Protein AF-A0A7G8H3Q8-F1 (afdb_monomer)

pLDDT: mean 80.74, std 9.2, range [50.66, 93.75]

Sequence (236 aa):
MDKCAFYLVRDHYSGAMKIGISKHPQKRLSQIAAHYAVGRVSLIKTTWFTTRDAARSWESNFHKRYRIHRSPEQGGREWFDLTDAQIQGFVEWMEASTNQRAIKIIKVQAKAEKSEKELSADRWSGFWSGALVSLFTGIVPGIGYAITGGQPVGIFLAPAAVGAYAASRTKKIKTLSQAYQLDGQPLGSVALEREYKVMGLWDERTYALSGVKSSTWKLPEATTAEQAQRFFESSR

Radius of gyration: 27.93 Å; Cα contacts (8 Å, |Δi|>4): 379; chains: 1; bounding box: 69×50×63 Å

Nearest PDB structures (foldseek):
  4dci-assembly1_B  TM=2.900E-01  e=1.741E+00  Parasynechococcus marenigrum WH 8102

Foldseek 3Di:
DQKKKWWKKAFPVPRKIFIDIGSCVPVVLVVLVVPWPTHRMDTDDIAIDPDPVLSVLLQVVVCVQQVVQADVVGPDSGIGDDDPVRVVVVRVVRVCLRVLQQQEKEKEKEKEFADPVRLVVQLQVQLVVQLVCCVVVVVLQVQLCVVPVPDPVSSVCSSNVSSNVSSVPDDRMDMAIAMAGQQQAGDDDGDPPVSSVVSVSHHYDYDYAPDYHYNPDHQDNGDHSVRSNVVVVVVD

Mean predicted aligned error: 12.82 Å

Solvent-accessible surface area (backbone atoms only — not comparable to full-atom values): 12896 Å² total; per-residue (Å²): 126,69,51,16,34,34,34,36,31,34,27,69,66,81,60,34,33,32,70,53,73,34,79,50,56,73,68,47,48,58,51,48,42,72,72,38,97,52,43,65,66,45,78,77,47,77,39,71,29,72,38,54,66,59,34,50,53,54,52,54,52,49,55,61,74,46,55,89,33,49,28,70,90,64,78,37,99,63,30,24,60,63,53,72,69,55,50,51,57,47,52,53,53,52,50,32,68,68,68,71,48,48,52,55,31,40,32,44,33,39,38,24,36,52,40,72,68,57,49,49,51,48,25,52,50,29,20,51,51,31,21,52,49,29,72,76,66,68,50,27,61,65,48,4,31,70,74,46,78,64,42,79,66,12,53,71,48,24,29,56,52,42,4,50,55,41,24,71,67,55,74,62,64,40,78,49,72,53,55,18,36,77,89,7,44,54,64,73,86,87,60,57,68,67,53,32,50,77,66,75,28,58,41,78,46,78,46,73,55,92,63,73,42,58,52,84,66,74,81,70,80,58,45,35,77,69,52,46,51,51,52,58,64,71,67,113

Structure (mmCIF, N/CA/C/O backbone):
data_AF-A0A7G8H3Q8-F1
#
_entry.id   AF-A0A7G8H3Q8-F1
#
loop_
_atom_site.group_PDB
_atom_site.id
_atom_site.type_symbol
_atom_site.label_atom_id
_atom_site.label_alt_id
_atom_site.label_comp_id
_atom_site.label_asym_id
_atom_site.label_entity_id
_atom_site.label_seq_id
_atom_site.pdbx_PDB_ins_code
_atom_site.Cartn_x
_atom_site.Cartn_y
_atom_site.Cartn_z
_atom_site.occupancy
_atom_site.B_iso_or_equiv
_atom_site.auth_seq_id
_atom_site.auth_comp_id
_atom_site.auth_asym_id
_atom_site.auth_atom_id
_atom_site.pdbx_PDB_model_num
ATOM 1 N N . MET A 1 1 ? -2.707 -8.776 -31.115 1.00 55.56 1 MET A N 1
ATOM 2 C CA . MET A 1 1 ? -2.613 -8.022 -29.844 1.00 55.56 1 MET A CA 1
ATOM 3 C C . MET A 1 1 ? -1.245 -7.370 -29.765 1.00 55.56 1 MET A C 1
ATOM 5 O O . MET A 1 1 ? -0.247 -8.081 -29.816 1.00 55.56 1 MET A O 1
ATOM 9 N N . ASP A 1 2 ? -1.201 -6.043 -29.668 1.00 76.00 2 ASP A N 1
ATOM 10 C CA . ASP A 1 2 ? 0.047 -5.279 -29.586 1.00 76.00 2 ASP A CA 1
ATOM 11 C C . ASP A 1 2 ? 0.624 -5.329 -28.167 1.00 76.00 2 ASP A C 1
ATOM 13 O O . ASP A 1 2 ? 0.338 -4.473 -27.327 1.00 76.00 2 ASP A O 1
ATOM 17 N N . LYS A 1 3 ? 1.446 -6.348 -27.898 1.00 83.75 3 LYS A N 1
ATOM 18 C CA . LYS A 1 3 ? 2.149 -6.478 -26.618 1.00 83.75 3 LYS A CA 1
ATOM 19 C C . LYS A 1 3 ? 3.078 -5.281 -26.391 1.00 83.75 3 LYS A C 1
ATOM 21 O O . LYS A 1 3 ? 3.736 -4.800 -27.316 1.00 83.75 3 LYS A O 1
ATOM 26 N N . CYS A 1 4 ? 3.158 -4.819 -25.148 1.00 91.06 4 CYS A N 1
ATOM 27 C CA . CYS A 1 4 ? 4.034 -3.726 -24.739 1.00 91.06 4 CYS A CA 1
ATOM 28 C C . CYS A 1 4 ? 4.927 -4.191 -23.588 1.00 91.06 4 CYS A C 1
ATOM 30 O O . CYS A 1 4 ? 4.435 -4.699 -22.583 1.00 91.06 4 CYS A O 1
ATOM 32 N N . ALA A 1 5 ? 6.240 -4.046 -23.749 1.00 91.44 5 ALA A N 1
ATOM 33 C CA . ALA A 1 5 ? 7.199 -4.340 -22.701 1.00 91.44 5 ALA A CA 1
ATOM 34 C C . ALA A 1 5 ? 7.240 -3.186 -21.701 1.00 91.44 5 ALA A C 1
ATOM 36 O O . ALA A 1 5 ? 7.335 -2.035 -22.117 1.00 91.44 5 ALA A O 1
ATOM 37 N N . PHE A 1 6 ? 7.232 -3.510 -20.415 1.00 92.38 6 PHE A N 1
ATOM 38 C CA . PHE A 1 6 ? 7.692 -2.670 -19.318 1.00 92.38 6 PHE A CA 1
ATOM 39 C C . PHE A 1 6 ? 9.052 -3.205 -18.881 1.00 92.38 6 PHE A C 1
ATOM 41 O O . PHE A 1 6 ? 9.191 -4.401 -18.614 1.00 92.38 6 PHE A O 1
ATOM 48 N N . TYR A 1 7 ? 10.070 -2.358 -18.871 1.00 93.00 7 TYR A N 1
ATOM 49 C CA . TYR A 1 7 ? 11.438 -2.796 -18.639 1.00 93.00 7 TYR A CA 1
ATOM 50 C C . TYR A 1 7 ? 12.176 -1.871 -17.682 1.00 93.00 7 TYR A C 1
ATOM 52 O O . TYR A 1 7 ? 11.909 -0.671 -17.612 1.00 93.00 7 TYR A O 1
ATOM 60 N N . LEU A 1 8 ? 13.127 -2.469 -16.976 1.00 93.75 8 LEU A N 1
ATOM 61 C CA . LEU A 1 8 ? 14.055 -1.825 -16.069 1.00 93.75 8 LEU A CA 1
ATOM 62 C C . LEU A 1 8 ? 15.452 -1.840 -16.669 1.00 93.75 8 LEU A C 1
ATOM 64 O O . LEU A 1 8 ? 15.922 -2.862 -17.175 1.00 93.75 8 LEU A O 1
ATOM 68 N N . VAL A 1 9 ? 16.112 -0.703 -16.567 1.00 93.31 9 VAL A N 1
ATOM 69 C CA . VAL A 1 9 ? 17.403 -0.417 -17.162 1.00 93.31 9 VAL A CA 1
ATOM 70 C C . VAL A 1 9 ? 18.343 0.137 -16.098 1.00 93.31 9 VAL A C 1
ATOM 72 O O . VAL A 1 9 ? 17.911 0.925 -15.261 1.00 93.31 9 VAL A O 1
ATOM 75 N N . ARG A 1 10 ? 19.616 -0.264 -16.157 1.00 92.25 10 ARG A N 1
ATOM 76 C CA . ARG A 1 10 ? 20.701 0.259 -15.324 1.00 92.25 10 ARG A CA 1
ATOM 77 C C . ARG A 1 10 ? 21.731 0.966 -16.193 1.00 92.25 10 ARG A C 1
ATOM 79 O O . ARG A 1 10 ? 22.164 0.422 -17.212 1.00 92.25 10 ARG A O 1
ATOM 86 N N . ASP A 1 11 ? 22.124 2.158 -15.774 1.00 90.88 11 ASP A N 1
ATOM 87 C CA . ASP A 1 11 ? 23.340 2.800 -16.251 1.00 90.88 11 ASP A CA 1
ATOM 88 C C . ASP A 1 11 ? 24.545 2.224 -15.494 1.00 90.88 11 ASP A C 1
ATOM 90 O O . ASP A 1 11 ? 24.575 2.229 -14.266 1.00 90.88 11 ASP A O 1
ATOM 94 N N . HIS A 1 12 ? 25.540 1.708 -16.216 1.00 88.19 12 HIS A N 1
ATOM 95 C CA . HIS A 1 12 ? 26.755 1.167 -15.605 1.00 88.19 12 HIS A CA 1
ATOM 96 C C . HIS A 1 12 ? 27.751 2.236 -15.154 1.00 88.19 12 HIS A C 1
ATOM 98 O O . HIS A 1 12 ? 28.678 1.896 -14.424 1.00 88.19 12 HIS A O 1
ATOM 104 N N . TYR A 1 13 ? 27.595 3.489 -15.585 1.00 85.12 13 TYR A N 1
ATOM 105 C CA . TYR A 1 13 ? 28.466 4.571 -15.139 1.00 85.12 13 TYR A CA 1
ATOM 106 C C . TYR A 1 13 ? 28.075 5.067 -13.742 1.00 85.12 13 TYR A C 1
ATOM 108 O O . TYR A 1 13 ? 28.900 5.048 -12.834 1.00 85.12 13 TYR A O 1
ATOM 116 N N . SER A 1 14 ? 26.810 5.447 -13.551 1.00 85.38 14 SER A N 1
ATOM 117 C CA . SER A 1 14 ? 26.303 5.965 -12.270 1.00 85.38 14 SER A CA 1
ATOM 118 C C . SER A 1 14 ? 25.662 4.917 -11.362 1.00 85.38 14 SER A C 1
ATOM 120 O O . SER A 1 14 ? 25.470 5.157 -10.175 1.00 85.38 14 SER A O 1
ATOM 122 N N . GLY A 1 15 ? 25.278 3.761 -11.907 1.00 87.50 15 GLY A N 1
ATOM 123 C CA . GLY A 1 15 ? 24.437 2.790 -11.207 1.00 87.50 15 GLY A CA 1
ATOM 124 C C . GLY A 1 15 ? 22.951 3.164 -11.178 1.00 87.50 15 GLY A C 1
ATOM 125 O O . GLY A 1 15 ? 22.150 2.353 -10.702 1.00 87.50 15 GLY A O 1
ATOM 126 N N . ALA A 1 16 ? 22.574 4.335 -11.709 1.00 90.81 16 ALA A N 1
ATOM 127 C CA . ALA A 1 16 ? 21.204 4.823 -11.718 1.00 90.81 16 ALA A CA 1
ATOM 128 C C . ALA A 1 16 ? 20.286 3.948 -12.579 1.00 90.81 16 ALA A C 1
ATOM 130 O O . ALA A 1 16 ? 20.677 3.327 -13.574 1.00 90.81 16 ALA A O 1
ATOM 131 N N . MET A 1 17 ? 19.017 3.933 -12.193 1.00 92.31 17 MET A N 1
ATOM 132 C CA . MET A 1 17 ? 17.994 3.073 -12.763 1.00 92.31 17 MET A CA 1
ATOM 133 C C . MET A 1 17 ? 16.989 3.889 -13.569 1.00 92.31 17 MET A C 1
ATOM 135 O O . MET A 1 17 ? 16.588 4.982 -13.174 1.00 92.31 17 MET A O 1
ATOM 139 N N . LYS A 1 18 ? 16.517 3.335 -14.683 1.00 92.06 18 LYS A N 1
ATOM 140 C CA . LYS A 1 18 ? 15.436 3.898 -15.497 1.00 92.06 18 LYS A CA 1
ATOM 141 C C . LYS A 1 18 ? 14.414 2.819 -15.801 1.00 92.06 18 LYS A C 1
ATOM 143 O O . LYS A 1 18 ? 14.767 1.681 -16.098 1.00 92.06 18 LYS A O 1
ATOM 148 N N . ILE A 1 19 ? 13.143 3.192 -15.790 1.00 91.88 19 ILE A N 1
ATOM 149 C CA . ILE A 1 19 ? 12.082 2.363 -16.357 1.00 91.88 19 ILE A CA 1
ATOM 150 C C . ILE A 1 19 ? 11.650 2.906 -17.714 1.00 91.88 19 ILE A C 1
ATOM 152 O O . ILE A 1 19 ? 11.833 4.085 -18.024 1.00 91.88 19 ILE A O 1
ATOM 156 N N . GLY A 1 20 ? 11.049 2.052 -18.528 1.00 91.19 20 GLY A N 1
ATOM 157 C CA . GLY A 1 20 ? 10.346 2.513 -19.711 1.00 91.19 20 GLY A CA 1
ATOM 158 C C . GLY A 1 20 ? 9.388 1.478 -20.258 1.00 91.19 20 GLY A C 1
ATOM 159 O O . GLY A 1 20 ? 9.418 0.302 -19.884 1.00 91.19 20 GLY A O 1
ATOM 160 N N . ILE A 1 21 ? 8.549 1.937 -21.182 1.00 93.06 21 ILE A N 1
ATOM 161 C CA . ILE A 1 21 ? 7.650 1.080 -21.947 1.00 93.06 21 ILE A CA 1
ATOM 162 C C . ILE A 1 21 ? 7.949 1.150 -23.445 1.00 93.06 21 ILE A C 1
ATOM 164 O O . ILE A 1 21 ? 8.165 2.220 -24.015 1.00 93.06 21 ILE A O 1
ATOM 168 N N . SER A 1 22 ? 7.974 0.005 -24.124 1.00 92.69 22 SER A N 1
ATOM 169 C CA . SER A 1 22 ? 8.225 -0.05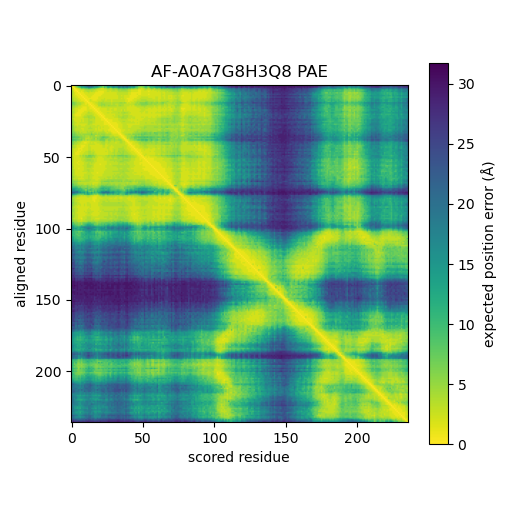0 -25.570 1.00 92.69 22 SER A CA 1
ATOM 170 C C . SER A 1 22 ? 7.730 -1.354 -26.182 1.00 92.69 22 SER A C 1
ATOM 172 O O . SER A 1 22 ? 7.643 -2.378 -25.517 1.00 92.69 22 SER A O 1
ATOM 174 N N . LYS A 1 23 ? 7.443 -1.345 -27.485 1.00 91.75 23 LYS A N 1
ATOM 175 C CA . LYS A 1 23 ? 7.262 -2.586 -28.259 1.00 91.75 23 LYS A CA 1
ATOM 176 C C . LYS A 1 23 ? 8.603 -3.275 -28.558 1.00 91.75 23 LYS A C 1
ATOM 178 O O . LYS A 1 23 ? 8.653 -4.484 -28.753 1.00 91.75 23 LYS A O 1
ATOM 183 N N . HIS A 1 24 ? 9.693 -2.504 -28.579 1.00 91.06 24 HIS A N 1
ATOM 184 C CA . HIS A 1 24 ? 11.038 -2.960 -28.931 1.00 91.06 24 HIS A CA 1
ATOM 185 C C . HIS A 1 24 ? 12.057 -2.450 -27.896 1.00 91.06 24 HIS A C 1
ATOM 187 O O . HIS A 1 24 ? 12.757 -1.468 -28.160 1.00 91.06 24 HIS A O 1
ATOM 193 N N . PRO A 1 25 ? 12.142 -3.077 -26.707 1.00 90.00 25 PRO A N 1
ATOM 194 C CA . PRO A 1 25 ? 13.007 -2.612 -25.619 1.00 90.00 25 PRO A CA 1
ATOM 195 C C . PRO A 1 25 ? 14.488 -2.551 -26.019 1.00 90.00 25 PRO A C 1
ATOM 197 O O . PRO A 1 25 ? 15.154 -1.570 -25.715 1.00 90.00 25 PRO A O 1
ATOM 200 N N . GLN A 1 26 ? 14.979 -3.517 -26.804 1.00 88.25 26 GLN A N 1
ATOM 201 C CA . GLN A 1 26 ? 16.372 -3.533 -27.281 1.00 88.25 26 GLN A CA 1
ATOM 202 C C . GLN A 1 26 ? 16.712 -2.334 -28.181 1.00 88.25 26 GLN A C 1
ATOM 204 O O . GLN A 1 26 ? 17.727 -1.675 -27.987 1.00 88.25 26 GLN A O 1
ATOM 209 N N . LYS A 1 27 ? 15.823 -1.983 -29.123 1.00 89.25 27 LYS A N 1
ATOM 210 C CA . LYS A 1 27 ? 15.992 -0.775 -29.955 1.00 89.25 27 LYS A CA 1
ATOM 211 C C . LYS A 1 27 ? 15.904 0.503 -29.121 1.00 89.25 27 LYS A C 1
ATOM 213 O O . LYS A 1 27 ? 16.525 1.504 -29.451 1.00 89.25 27 LYS A O 1
ATOM 218 N N . ARG A 1 28 ? 15.108 0.492 -28.048 1.00 90.06 28 ARG A N 1
ATOM 219 C CA . ARG A 1 28 ? 14.971 1.645 -27.157 1.00 90.06 28 ARG A CA 1
ATOM 220 C C . ARG A 1 28 ? 16.191 1.814 -26.250 1.00 90.06 28 ARG A C 1
ATOM 222 O O . ARG A 1 28 ? 16.517 2.946 -25.921 1.00 90.06 28 ARG A O 1
ATOM 229 N N . LEU A 1 29 ? 16.888 0.731 -25.907 1.00 89.38 29 LEU A N 1
ATOM 230 C CA . LEU A 1 29 ? 18.125 0.756 -25.125 1.00 89.38 29 LEU A CA 1
ATOM 231 C C . LEU A 1 29 ? 19.230 1.557 -25.826 1.00 89.38 29 LEU A C 1
ATOM 233 O O . LEU A 1 29 ? 19.824 2.437 -25.211 1.00 89.38 29 LEU A O 1
ATOM 237 N N . SER A 1 30 ? 19.448 1.318 -27.124 1.00 86.00 30 SER A N 1
ATOM 238 C CA . SER A 1 30 ? 20.427 2.084 -27.908 1.00 86.00 30 SER A CA 1
ATOM 239 C C . SER A 1 30 ? 20.036 3.555 -28.041 1.00 86.00 30 SER A C 1
ATOM 241 O O . SER A 1 30 ? 20.887 4.432 -27.945 1.00 86.00 30 SER A O 1
ATOM 243 N N . GLN A 1 31 ? 18.739 3.847 -28.181 1.00 87.81 31 GLN A N 1
ATOM 244 C CA . GLN A 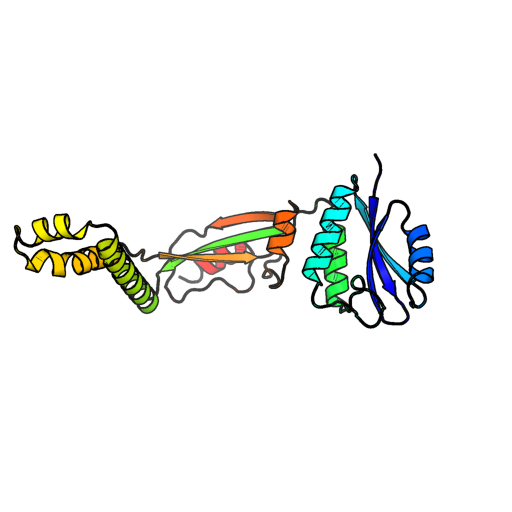1 31 ? 18.245 5.225 -28.175 1.00 87.81 31 GLN A CA 1
ATOM 245 C C . GLN A 1 31 ? 18.453 5.917 -26.827 1.00 87.81 31 GLN A C 1
ATOM 247 O O . GLN A 1 31 ? 18.735 7.108 -26.824 1.00 87.81 31 GLN A O 1
ATOM 252 N N . ILE A 1 32 ? 18.302 5.208 -25.704 1.00 86.44 32 ILE A N 1
ATOM 253 C CA . ILE A 1 32 ? 18.568 5.748 -24.363 1.00 86.44 32 ILE A CA 1
ATOM 254 C C . ILE A 1 32 ? 20.055 6.080 -24.232 1.00 86.44 32 ILE A C 1
ATOM 256 O O . ILE A 1 32 ? 20.383 7.201 -23.864 1.00 86.44 32 ILE A O 1
ATOM 260 N N . ALA A 1 33 ? 20.940 5.156 -24.609 1.00 83.50 33 ALA A N 1
ATOM 261 C CA . ALA A 1 33 ? 22.382 5.399 -24.578 1.00 83.50 33 ALA A CA 1
ATOM 262 C C . ALA A 1 33 ? 22.808 6.589 -25.462 1.00 83.50 33 ALA A C 1
ATOM 264 O O . ALA A 1 33 ? 23.767 7.274 -25.139 1.00 83.50 33 ALA A O 1
ATOM 265 N N . ALA A 1 34 ? 22.089 6.853 -26.559 1.00 83.69 34 ALA A N 1
ATOM 266 C CA . ALA A 1 34 ? 22.362 7.989 -27.441 1.00 83.69 34 ALA A CA 1
ATOM 267 C C . ALA A 1 34 ? 21.733 9.322 -26.981 1.00 83.69 34 ALA A C 1
ATOM 269 O O . ALA A 1 34 ? 22.244 10.380 -27.330 1.00 83.69 34 ALA A O 1
ATOM 270 N N . HIS A 1 35 ? 20.607 9.291 -26.256 1.00 83.12 35 HIS A N 1
ATOM 271 C CA . HIS A 1 35 ? 19.872 10.501 -25.845 1.00 83.12 35 HIS A CA 1
ATOM 272 C C . HIS A 1 35 ? 20.305 11.066 -24.492 1.00 83.12 35 HIS A C 1
ATOM 274 O O . HIS A 1 35 ? 20.112 12.256 -24.255 1.00 83.12 35 HIS A O 1
ATOM 280 N N . TYR A 1 36 ? 20.814 10.228 -23.591 1.00 79.56 36 TYR A N 1
ATOM 281 C CA . TYR A 1 36 ? 21.248 10.650 -22.261 1.00 79.56 36 TYR A CA 1
ATOM 282 C C . TYR A 1 36 ? 22.767 10.532 -22.157 1.00 79.56 36 TYR A C 1
ATOM 284 O O . TYR A 1 36 ? 23.368 9.674 -22.798 1.00 79.56 36 TYR A O 1
ATOM 292 N N . ALA A 1 37 ? 23.380 11.367 -21.320 1.00 76.12 37 ALA A N 1
ATOM 293 C CA . ALA A 1 37 ? 24.807 11.299 -21.006 1.00 76.12 37 ALA A CA 1
ATOM 294 C C . ALA A 1 37 ? 25.102 10.147 -20.023 1.00 76.12 37 ALA A C 1
ATOM 296 O O . ALA A 1 37 ? 25.586 10.368 -18.920 1.00 76.12 37 ALA A O 1
ATOM 297 N N . VAL A 1 38 ? 24.752 8.924 -20.420 1.00 77.94 38 VAL A N 1
ATOM 298 C CA . VAL A 1 38 ? 24.901 7.699 -19.625 1.00 77.94 38 VAL A CA 1
ATOM 299 C C . VAL A 1 38 ? 25.999 6.815 -20.204 1.00 77.94 38 VAL 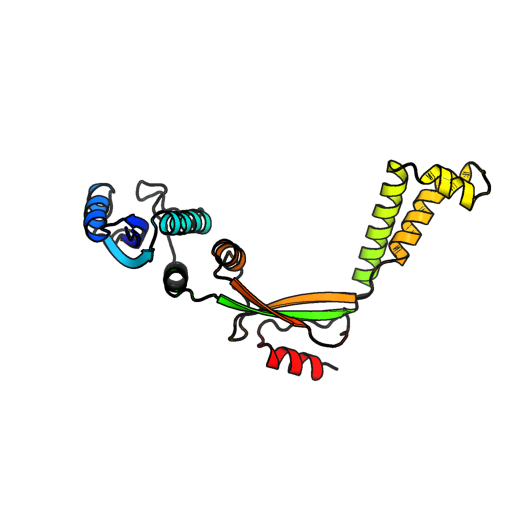A C 1
ATOM 301 O O . VAL A 1 38 ? 26.347 6.923 -21.381 1.00 77.94 38 VAL A O 1
ATOM 304 N N . GLY A 1 39 ? 26.553 5.927 -19.380 1.00 77.19 39 GLY A N 1
ATOM 305 C CA . GLY A 1 39 ? 27.531 4.944 -19.824 1.00 77.19 39 GLY A CA 1
ATOM 306 C C . GLY A 1 39 ? 26.897 3.817 -20.638 1.00 77.19 39 GLY A C 1
ATOM 307 O O . GLY A 1 39 ? 25.852 3.951 -21.279 1.00 77.19 39 GLY A O 1
ATOM 308 N N . ARG A 1 40 ? 27.523 2.636 -20.595 1.00 85.56 40 ARG A N 1
ATOM 309 C CA . ARG A 1 40 ? 26.883 1.433 -21.133 1.00 85.56 40 ARG A CA 1
ATOM 310 C C . ARG A 1 40 ? 25.597 1.183 -20.352 1.00 85.56 40 ARG A C 1
ATOM 312 O O . ARG A 1 40 ? 25.602 1.144 -19.127 1.00 85.56 40 ARG A O 1
ATOM 319 N N . VAL A 1 41 ? 24.515 0.954 -21.077 1.00 89.31 41 V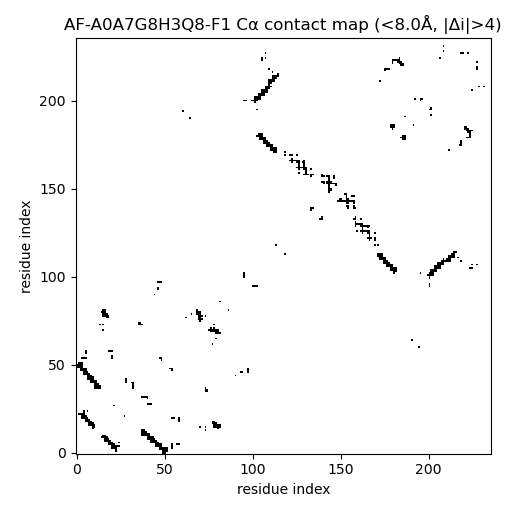AL A N 1
ATOM 320 C CA . VAL A 1 41 ? 23.200 0.725 -20.492 1.00 89.31 41 VAL A CA 1
ATOM 321 C C . VAL A 1 41 ? 22.846 -0.755 -20.621 1.00 89.31 41 VAL A C 1
ATOM 323 O O . VAL A 1 41 ? 23.009 -1.337 -21.696 1.00 89.31 41 VAL A O 1
ATOM 326 N N . SER A 1 42 ? 22.365 -1.378 -19.545 1.00 90.44 42 SER A N 1
ATOM 327 C CA . SER A 1 42 ? 21.909 -2.772 -19.556 1.00 90.44 42 SER A CA 1
ATOM 328 C C . SER A 1 42 ? 20.459 -2.904 -19.129 1.00 90.44 42 SER A C 1
ATOM 330 O O . SER A 1 42 ? 19.924 -2.114 -18.352 1.00 90.44 42 SER A O 1
ATOM 332 N N . LEU A 1 43 ? 19.805 -3.923 -19.678 1.00 92.00 43 LEU A N 1
ATOM 333 C CA . LEU A 1 43 ? 18.446 -4.277 -19.320 1.00 92.00 43 LEU A CA 1
ATOM 334 C C . LEU A 1 43 ? 18.492 -5.282 -18.167 1.00 92.00 43 LEU A C 1
ATOM 336 O O . LEU A 1 43 ? 19.067 -6.357 -18.312 1.00 92.00 43 LEU A O 1
ATOM 340 N N . ILE A 1 44 ? 17.876 -4.931 -17.041 1.00 91.88 44 ILE A N 1
ATOM 341 C CA . ILE A 1 44 ? 17.859 -5.756 -15.826 1.00 91.88 44 ILE A CA 1
ATOM 342 C C . ILE A 1 44 ? 16.666 -6.708 -15.841 1.00 91.88 44 ILE A C 1
ATOM 344 O O . ILE A 1 44 ? 16.808 -7.910 -15.638 1.00 91.88 44 ILE A O 1
ATOM 348 N N . LYS A 1 45 ? 15.471 -6.174 -16.113 1.00 91.31 45 LYS A N 1
ATOM 349 C CA . LYS A 1 45 ? 14.229 -6.951 -16.136 1.00 91.31 45 LYS A CA 1
ATOM 350 C C . LYS A 1 45 ? 13.305 -6.443 -17.226 1.00 91.31 45 LYS A C 1
ATOM 352 O O . LYS A 1 45 ? 13.207 -5.243 -17.452 1.00 91.31 45 LYS A O 1
ATOM 357 N N . THR A 1 46 ? 12.633 -7.359 -17.915 1.00 91.44 46 THR A N 1
ATOM 358 C CA . THR A 1 46 ? 11.559 -7.039 -18.861 1.00 91.44 46 THR A CA 1
ATOM 359 C C . THR A 1 46 ? 10.347 -7.885 -18.545 1.00 91.44 46 THR A C 1
ATOM 361 O O . THR A 1 46 ? 10.460 -9.085 -18.301 1.00 91.44 46 THR A O 1
ATOM 364 N N . THR A 1 47 ? 9.193 -7.247 -18.634 1.00 89.06 47 THR A N 1
ATOM 365 C CA . THR A 1 47 ? 7.888 -7.819 -18.363 1.00 89.06 47 THR A CA 1
ATOM 366 C C . THR A 1 47 ? 6.933 -7.385 -19.473 1.00 89.06 47 THR A C 1
ATOM 368 O O . THR A 1 47 ? 6.999 -6.251 -19.941 1.00 89.06 47 THR A O 1
ATOM 371 N N . TRP A 1 48 ? 6.063 -8.280 -19.943 1.00 88.62 48 TRP A N 1
ATOM 372 C CA . TRP A 1 48 ? 5.224 -8.030 -21.119 1.00 88.62 48 TRP A CA 1
ATOM 373 C C . TRP A 1 48 ? 3.751 -7.903 -20.757 1.00 88.62 48 TRP A C 1
ATOM 375 O O . TRP A 1 48 ? 3.150 -8.840 -20.243 1.00 88.62 48 TRP A O 1
ATOM 385 N N . PHE A 1 49 ? 3.151 -6.776 -21.125 1.00 86.56 49 PHE A N 1
ATOM 386 C CA . PHE A 1 49 ? 1.719 -6.539 -20.999 1.00 86.56 49 PHE A CA 1
ATOM 387 C C . PHE A 1 49 ? 0.999 -6.788 -22.322 1.00 86.56 49 PHE A C 1
ATOM 389 O O . PHE A 1 49 ? 1.538 -6.550 -23.407 1.00 86.56 49 PHE A O 1
ATOM 396 N N . THR A 1 50 ? -0.246 -7.250 -22.228 1.00 86.31 50 THR A N 1
ATOM 397 C CA . THR A 1 50 ? -1.133 -7.463 -23.382 1.00 86.31 50 THR A CA 1
ATOM 398 C C . THR A 1 50 ? -1.625 -6.151 -23.991 1.00 86.31 50 THR A C 1
ATOM 400 O O . THR A 1 50 ? -1.938 -6.124 -25.180 1.00 86.31 50 THR A O 1
ATOM 403 N N . THR A 1 51 ? -1.653 -5.069 -23.204 1.00 86.81 51 THR A N 1
ATOM 404 C CA . THR A 1 51 ? -2.042 -3.722 -23.635 1.00 86.81 51 THR A CA 1
ATOM 405 C C . THR A 1 51 ? -0.995 -2.682 -23.235 1.00 86.81 51 THR A C 1
ATOM 407 O O . THR A 1 51 ? -0.290 -2.816 -22.231 1.00 86.81 51 THR A O 1
ATOM 410 N N . ARG A 1 52 ? -0.902 -1.604 -24.021 1.00 89.44 52 ARG A N 1
ATOM 411 C CA . ARG A 1 52 ? -0.031 -0.462 -23.708 1.00 89.44 52 ARG A CA 1
ATOM 412 C C . ARG A 1 52 ? -0.501 0.302 -22.470 1.00 89.44 52 ARG A C 1
ATOM 414 O O . ARG A 1 52 ? 0.334 0.782 -21.712 1.00 89.44 52 ARG A O 1
ATOM 421 N N . ASP A 1 53 ? -1.809 0.412 -22.262 1.00 88.62 53 ASP A N 1
ATOM 422 C CA . ASP A 1 53 ? -2.360 1.171 -21.135 1.00 88.62 53 ASP A CA 1
ATOM 423 C C . ASP A 1 53 ? -2.095 0.484 -19.795 1.00 88.62 53 ASP A C 1
ATOM 425 O O . ASP A 1 53 ? -1.800 1.166 -18.813 1.00 88.62 53 ASP A O 1
ATOM 429 N N . ALA A 1 54 ? -2.066 -0.855 -19.770 1.00 85.00 54 ALA A N 1
ATOM 430 C CA . ALA A 1 54 ? -1.569 -1.590 -18.613 1.00 85.00 54 ALA A CA 1
ATOM 431 C C . ALA A 1 54 ? -0.112 -1.199 -18.327 1.00 85.00 54 ALA A C 1
ATOM 433 O O . ALA A 1 54 ? 0.173 -0.686 -17.249 1.00 85.00 54 ALA A O 1
ATOM 434 N N . ALA A 1 55 ? 0.788 -1.317 -19.310 1.00 88.75 55 ALA A N 1
ATOM 435 C CA . ALA A 1 55 ? 2.195 -0.944 -19.135 1.00 88.75 55 ALA A CA 1
ATOM 436 C C . ALA A 1 55 ? 2.378 0.516 -18.657 1.00 88.75 55 ALA A C 1
ATOM 438 O O . ALA A 1 55 ? 3.181 0.775 -17.763 1.00 88.75 55 ALA A O 1
ATOM 439 N N . ARG A 1 56 ? 1.588 1.463 -19.187 1.00 90.19 56 ARG A N 1
ATOM 440 C CA . ARG A 1 56 ? 1.574 2.875 -18.750 1.00 90.19 56 ARG A CA 1
ATOM 441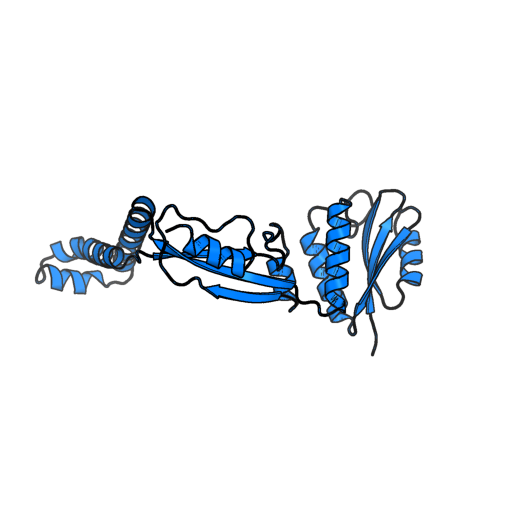 C C . ARG A 1 56 ? 1.142 3.054 -17.296 1.00 90.19 56 ARG A C 1
ATOM 443 O O . ARG A 1 56 ? 1.705 3.887 -16.590 1.00 90.19 56 ARG A O 1
ATOM 450 N N . SER A 1 57 ? 0.141 2.301 -16.842 1.00 86.75 57 SER A N 1
ATOM 451 C CA . SER A 1 57 ? -0.317 2.344 -15.448 1.00 86.75 57 SER A CA 1
ATOM 452 C C . SER A 1 57 ? 0.794 1.898 -14.487 1.00 86.75 57 SER A C 1
ATOM 454 O O . SER A 1 57 ? 1.060 2.563 -13.482 1.00 86.75 57 SER A O 1
ATOM 456 N N . TRP A 1 58 ? 1.521 0.834 -14.852 1.00 86.56 58 TRP A N 1
ATOM 457 C CA . TRP A 1 58 ? 2.684 0.338 -14.106 1.00 86.56 58 TRP A CA 1
ATOM 458 C C . TRP A 1 58 ? 3.835 1.352 -14.068 1.00 86.56 58 TRP A C 1
ATOM 460 O O . TRP A 1 58 ? 4.359 1.647 -12.993 1.00 86.56 58 TRP A O 1
ATOM 470 N N . GLU A 1 59 ? 4.169 1.953 -15.211 1.00 90.06 59 GLU A N 1
ATOM 471 C CA . GLU A 1 59 ? 5.156 3.036 -15.307 1.00 90.06 59 GLU A CA 1
ATOM 472 C C . GLU A 1 59 ? 4.778 4.225 -14.405 1.00 90.06 59 GLU A C 1
ATOM 474 O O . GLU A 1 59 ? 5.586 4.673 -13.590 1.00 90.06 59 GLU A O 1
ATOM 479 N N . SER A 1 60 ? 3.526 4.691 -14.457 1.00 89.00 60 SER A N 1
ATOM 480 C CA . SER A 1 60 ? 3.051 5.800 -13.617 1.00 89.00 60 SER A CA 1
ATOM 481 C C . SER A 1 60 ? 3.191 5.511 -12.118 1.00 89.00 60 SER A C 1
ATOM 483 O O . SER A 1 60 ? 3.621 6.383 -11.357 1.00 89.00 60 SER A O 1
ATOM 485 N N . ASN A 1 61 ? 2.854 4.295 -11.681 1.00 85.88 61 ASN A N 1
ATOM 486 C CA . ASN A 1 61 ? 2.962 3.903 -10.276 1.00 85.88 61 ASN A CA 1
ATOM 487 C C . ASN A 1 61 ? 4.421 3.856 -9.805 1.00 85.88 61 ASN A C 1
ATOM 489 O O . ASN A 1 61 ? 4.719 4.372 -8.729 1.00 85.88 61 ASN A O 1
ATOM 493 N N . PHE A 1 62 ? 5.345 3.371 -10.636 1.00 87.31 62 PHE A N 1
ATOM 494 C CA . PHE A 1 62 ? 6.774 3.430 -10.327 1.00 87.31 62 PHE A CA 1
ATOM 495 C C . PHE A 1 62 ? 7.266 4.870 -10.123 1.00 87.31 62 PHE A C 1
ATOM 497 O O . PHE A 1 62 ? 7.903 5.176 -9.114 1.00 87.31 62 PHE A O 1
ATOM 504 N N . HIS A 1 63 ? 6.925 5.782 -11.042 1.00 88.31 63 HIS A N 1
ATOM 505 C CA . HIS A 1 63 ? 7.324 7.189 -10.932 1.00 88.31 63 HIS A CA 1
ATOM 506 C C . HIS A 1 63 ? 6.781 7.857 -9.660 1.00 88.31 63 HIS A C 1
ATOM 508 O O . HIS A 1 63 ? 7.428 8.761 -9.127 1.00 88.31 63 HIS A O 1
ATOM 514 N N . LYS A 1 64 ? 5.605 7.435 -9.174 1.00 86.56 64 LYS A N 1
ATOM 515 C CA . LYS A 1 64 ? 5.044 7.898 -7.896 1.00 86.56 64 LYS A CA 1
ATOM 516 C C . LYS A 1 64 ? 5.827 7.332 -6.712 1.00 86.56 64 LYS A C 1
ATOM 518 O O . LYS A 1 64 ? 6.219 8.109 -5.844 1.00 86.56 64 LYS A O 1
ATOM 523 N N . ARG A 1 65 ? 6.089 6.021 -6.706 1.00 83.62 65 ARG A N 1
ATOM 524 C CA . ARG A 1 65 ? 6.803 5.309 -5.635 1.00 83.62 65 ARG A CA 1
ATOM 525 C C . ARG A 1 65 ? 8.203 5.861 -5.399 1.00 83.62 65 ARG A C 1
ATOM 527 O O . ARG A 1 65 ? 8.570 6.181 -4.274 1.00 83.62 65 ARG A O 1
ATOM 534 N N . TYR A 1 66 ? 8.967 6.035 -6.472 1.00 87.56 66 TYR A N 1
ATOM 535 C CA . TYR A 1 66 ? 10.362 6.463 -6.396 1.00 87.56 66 TYR A CA 1
ATOM 536 C C . TYR A 1 66 ? 10.546 7.958 -6.667 1.00 87.56 66 TYR A C 1
ATOM 538 O O . TYR A 1 66 ? 11.651 8.410 -6.937 1.00 87.56 66 TYR A O 1
ATOM 546 N N . ARG A 1 67 ? 9.484 8.768 -6.545 1.00 86.88 67 ARG A N 1
ATOM 547 C CA . ARG A 1 67 ? 9.517 10.213 -6.838 1.00 86.88 67 ARG A CA 1
ATOM 548 C C . ARG A 1 67 ? 10.637 10.966 -6.114 1.00 86.88 67 ARG A C 1
ATOM 550 O O . ARG A 1 67 ? 11.187 11.900 -6.688 1.00 86.88 67 ARG A O 1
ATOM 557 N N . ILE A 1 68 ? 10.929 10.588 -4.870 1.00 86.88 68 ILE A N 1
ATOM 558 C CA . ILE A 1 68 ? 11.966 11.221 -4.036 1.00 86.88 68 ILE A CA 1
ATOM 559 C C . ILE A 1 68 ? 13.377 10.683 -4.310 1.00 86.88 68 ILE A C 1
ATOM 561 O O . ILE A 1 68 ? 14.340 11.301 -3.888 1.00 86.88 68 ILE A O 1
ATOM 565 N N . HIS A 1 69 ? 13.492 9.563 -5.026 1.00 87.75 69 HIS A N 1
ATOM 566 C CA . HIS A 1 69 ? 14.753 8.895 -5.358 1.00 87.75 69 HIS A CA 1
ATOM 567 C C . HIS A 1 69 ? 15.207 9.241 -6.777 1.00 87.75 69 HIS A C 1
ATOM 569 O O . HIS A 1 69 ? 15.870 8.444 -7.426 1.00 87.75 69 HIS A O 1
ATOM 575 N N . ARG A 1 70 ? 14.759 10.369 -7.332 1.00 87.88 70 ARG A N 1
ATOM 576 C CA . ARG A 1 70 ? 15.156 10.770 -8.684 1.00 87.88 70 ARG A CA 1
ATOM 577 C C . ARG A 1 70 ? 16.625 11.160 -8.684 1.00 87.88 70 ARG A C 1
ATOM 579 O O . ARG A 1 70 ? 17.017 11.918 -7.808 1.00 87.88 70 ARG A O 1
ATOM 586 N N . SER A 1 71 ? 17.351 10.718 -9.704 1.00 83.00 71 SER A N 1
ATOM 587 C CA . SER A 1 71 ? 18.755 11.045 -9.947 1.00 83.00 71 SER A CA 1
ATOM 588 C C . SER A 1 71 ? 18.848 12.305 -10.813 1.00 83.00 71 SER A C 1
ATOM 590 O O . SER A 1 71 ? 18.592 12.235 -12.021 1.00 83.00 71 SER A O 1
ATOM 592 N N . PRO A 1 72 ? 19.135 13.492 -10.245 1.00 75.25 72 PRO A N 1
ATOM 593 C CA . PRO A 1 72 ? 19.187 14.735 -11.014 1.00 75.25 72 PRO A CA 1
ATOM 594 C C . PRO A 1 72 ? 20.438 14.797 -11.898 1.00 75.25 72 PRO A C 1
ATOM 596 O O . PRO A 1 72 ? 20.414 15.424 -12.956 1.00 75.25 72 PRO A O 1
ATOM 599 N N . GLU A 1 73 ? 21.507 14.120 -11.474 1.00 70.56 73 GLU A N 1
ATOM 600 C CA . GLU A 1 73 ? 22.826 14.117 -12.112 1.00 70.56 73 GLU A CA 1
ATOM 601 C C . GLU A 1 73 ? 22.808 13.472 -13.507 1.00 70.56 73 GLU A C 1
ATOM 603 O O . GLU A 1 73 ? 23.589 13.856 -14.371 1.00 70.56 73 GLU A O 1
ATOM 608 N N . GLN A 1 74 ? 21.856 12.572 -13.780 1.00 67.31 74 GLN A N 1
ATOM 609 C CA . GLN A 1 74 ? 21.704 11.881 -15.071 1.00 67.31 74 GLN A CA 1
ATOM 610 C C . GLN A 1 74 ? 20.797 12.617 -16.076 1.00 67.31 74 GLN A C 1
ATOM 612 O O . GLN A 1 74 ? 20.221 12.023 -16.993 1.00 67.31 74 GLN A O 1
ATOM 617 N N . GLY A 1 75 ? 20.644 13.935 -15.915 1.00 56.88 75 GLY A N 1
ATOM 618 C CA . GLY A 1 75 ? 20.079 14.814 -16.943 1.00 56.88 75 GLY A CA 1
ATOM 619 C C . GLY A 1 75 ? 18.586 14.621 -17.234 1.00 56.88 75 GLY A C 1
ATOM 620 O O . GLY A 1 75 ? 18.093 15.089 -18.260 1.00 56.88 75 GLY A O 1
ATOM 621 N N . GLY A 1 76 ? 17.826 13.958 -16.358 1.00 62.41 76 GLY A N 1
ATOM 622 C CA . GLY A 1 76 ? 16.392 13.783 -16.573 1.00 62.41 76 GLY A CA 1
ATOM 623 C C . GLY A 1 76 ? 15.623 13.371 -15.327 1.00 62.41 76 GLY A C 1
ATOM 624 O O . GLY A 1 76 ? 16.070 12.541 -14.545 1.00 62.41 76 GLY A O 1
ATOM 625 N N . ARG A 1 77 ? 14.381 13.862 -15.200 1.00 67.38 77 ARG A N 1
ATOM 626 C CA . ARG A 1 77 ? 13.401 13.492 -14.147 1.00 67.38 77 ARG A CA 1
ATOM 627 C C . ARG A 1 77 ? 12.985 12.005 -14.157 1.00 67.38 77 ARG A C 1
ATOM 629 O O . ARG A 1 77 ? 12.021 11.626 -13.489 1.00 67.38 77 ARG A O 1
ATOM 636 N N . GLU A 1 78 ? 13.658 11.199 -14.967 1.00 82.94 78 GLU A N 1
ATOM 637 C CA . GLU A 1 78 ? 13.286 9.847 -15.364 1.00 82.94 78 GLU A CA 1
ATOM 638 C C . GLU A 1 78 ? 14.307 8.786 -14.927 1.00 82.94 78 GLU A C 1
ATOM 640 O O . GLU A 1 78 ? 14.072 7.606 -15.182 1.00 82.94 78 GLU A O 1
ATOM 645 N N . TRP A 1 79 ? 15.417 9.197 -14.306 1.00 90.50 79 TRP A N 1
ATOM 646 C CA . TRP A 1 79 ? 16.415 8.316 -13.694 1.00 90.50 79 TRP A CA 1
ATOM 647 C C . TRP A 1 79 ? 16.275 8.325 -12.173 1.00 90.50 79 TRP A C 1
ATOM 649 O O . TRP A 1 79 ? 15.774 9.297 -11.600 1.00 90.50 79 TRP A O 1
ATOM 659 N N . PHE A 1 80 ? 16.689 7.238 -11.526 1.00 91.88 80 PHE A N 1
ATOM 660 C CA . PHE A 1 80 ? 16.459 6.990 -10.108 1.00 91.88 80 PHE A CA 1
ATOM 661 C C . PHE A 1 80 ? 17.671 6.356 -9.428 1.00 91.88 80 PHE A C 1
ATOM 663 O O . PHE A 1 80 ? 18.192 5.352 -9.913 1.00 91.88 80 PHE A O 1
ATOM 670 N N . ASP A 1 81 ? 18.054 6.892 -8.274 1.00 91.25 81 ASP A N 1
ATOM 671 C CA . ASP A 1 81 ? 19.100 6.344 -7.413 1.00 91.25 81 ASP A CA 1
ATOM 672 C C . ASP A 1 81 ? 18.456 5.363 -6.433 1.00 91.25 81 ASP A C 1
ATOM 674 O O . ASP A 1 81 ? 17.878 5.747 -5.413 1.00 91.25 81 ASP A O 1
ATOM 678 N N . LEU A 1 82 ? 18.478 4.082 -6.801 1.00 89.94 82 LEU A N 1
ATOM 679 C CA . LEU A 1 82 ? 17.857 3.006 -6.033 1.00 89.94 82 LEU A CA 1
ATOM 680 C C . LEU A 1 82 ? 18.920 2.124 -5.386 1.00 89.94 82 LEU A C 1
ATOM 682 O O . LEU A 1 82 ? 19.908 1.762 -6.022 1.00 89.94 82 LEU A O 1
ATOM 686 N N . THR A 1 83 ? 18.680 1.715 -4.143 1.00 89.56 83 THR A N 1
ATOM 687 C CA . THR A 1 83 ? 19.503 0.695 -3.482 1.00 89.56 83 THR A CA 1
ATOM 688 C C . THR A 1 83 ? 19.240 -0.687 -4.081 1.00 89.56 83 THR A C 1
ATOM 690 O O . THR A 1 83 ? 18.162 -0.941 -4.624 1.00 89.56 83 THR A O 1
ATOM 693 N N . ASP A 1 84 ? 20.175 -1.627 -3.928 1.00 86.00 84 ASP A N 1
ATOM 694 C CA . ASP A 1 84 ? 19.984 -2.994 -4.436 1.00 86.00 84 ASP A CA 1
ATOM 695 C C . ASP A 1 84 ? 18.734 -3.669 -3.838 1.00 86.00 84 ASP A C 1
ATOM 697 O O . ASP A 1 84 ? 17.996 -4.350 -4.549 1.00 86.00 84 ASP A O 1
ATOM 701 N N . ALA A 1 85 ? 18.412 -3.395 -2.568 1.00 81.56 85 ALA A N 1
ATOM 702 C CA . ALA A 1 85 ? 17.175 -3.867 -1.941 1.00 81.56 85 ALA A CA 1
ATOM 703 C C . ALA A 1 85 ? 15.913 -3.280 -2.608 1.00 81.56 85 ALA A C 1
ATOM 705 O O . ALA A 1 85 ? 14.923 -3.982 -2.818 1.00 81.56 85 ALA A O 1
ATOM 706 N N . GLN A 1 86 ? 15.940 -1.994 -2.977 1.00 87.00 86 GLN A N 1
ATOM 707 C CA . GLN A 1 86 ? 14.837 -1.347 -3.693 1.00 87.00 86 GLN A CA 1
ATOM 708 C C . GLN A 1 86 ? 14.692 -1.870 -5.124 1.00 87.00 86 GLN A C 1
ATOM 710 O O . GLN A 1 86 ? 13.562 -2.003 -5.597 1.00 87.00 86 GLN A O 1
ATOM 715 N N . ILE A 1 87 ? 15.808 -2.171 -5.795 1.00 87.00 87 ILE A N 1
ATOM 716 C CA . ILE A 1 87 ? 15.833 -2.788 -7.126 1.00 87.00 87 ILE A CA 1
ATOM 717 C C . ILE A 1 87 ? 15.218 -4.185 -7.053 1.00 87.00 87 ILE A C 1
ATOM 719 O O . ILE A 1 87 ? 14.310 -4.482 -7.826 1.00 87.00 87 ILE A O 1
ATOM 723 N N . GLN A 1 88 ? 15.648 -5.012 -6.099 1.00 83.50 88 GLN A N 1
ATOM 724 C CA . GLN A 1 88 ? 15.138 -6.371 -5.927 1.00 83.50 88 GLN A CA 1
ATOM 725 C C . GLN A 1 88 ? 13.630 -6.382 -5.639 1.00 83.50 88 GLN A C 1
ATOM 727 O O . GLN A 1 88 ? 12.874 -7.054 -6.340 1.00 83.50 88 GLN A O 1
ATOM 732 N N . GLY A 1 89 ? 13.161 -5.551 -4.702 1.00 81.75 89 GLY A N 1
ATOM 733 C CA . GLY A 1 89 ? 11.728 -5.436 -4.414 1.00 81.75 89 GLY A CA 1
ATOM 734 C C . GLY A 1 89 ? 10.907 -4.918 -5.603 1.00 81.75 89 GLY A C 1
ATOM 735 O O . GLY A 1 89 ? 9.735 -5.261 -5.757 1.00 81.75 89 GLY A O 1
ATOM 736 N N . PHE A 1 90 ? 11.507 -4.106 -6.479 1.00 84.50 90 PHE A N 1
ATOM 737 C CA . PHE A 1 90 ? 10.867 -3.683 -7.723 1.00 84.50 90 PHE A CA 1
ATOM 738 C C . PHE A 1 90 ? 10.831 -4.802 -8.775 1.00 84.50 90 PHE A C 1
ATOM 740 O O . PHE A 1 90 ? 9.815 -4.960 -9.449 1.00 84.50 90 PHE A O 1
ATOM 747 N N . VAL A 1 91 ? 11.888 -5.608 -8.901 1.00 85.38 91 VAL A N 1
ATOM 748 C CA . VAL A 1 91 ? 11.904 -6.781 -9.790 1.00 85.38 91 VAL A CA 1
ATOM 749 C C . VAL A 1 91 ? 10.813 -7.774 -9.391 1.00 85.38 91 VAL A C 1
ATOM 751 O O . VAL A 1 91 ? 10.053 -8.216 -10.251 1.00 85.38 91 VAL A O 1
ATOM 754 N N . GLU A 1 92 ? 10.662 -8.054 -8.099 1.00 81.00 92 GLU A N 1
ATOM 755 C CA . GLU A 1 92 ? 9.583 -8.902 -7.576 1.00 81.00 92 GLU A CA 1
ATOM 756 C C . GLU A 1 92 ? 8.198 -8.328 -7.900 1.00 81.00 92 GLU A C 1
ATOM 758 O O . GLU A 1 92 ? 7.305 -9.042 -8.363 1.00 81.00 92 GLU A O 1
ATOM 763 N N . TRP A 1 93 ? 8.029 -7.012 -7.747 1.00 79.38 93 TRP A N 1
ATOM 764 C CA . TRP A 1 93 ? 6.796 -6.322 -8.124 1.00 79.38 93 TRP A CA 1
ATOM 765 C C . TRP A 1 93 ? 6.499 -6.433 -9.629 1.00 79.38 93 TRP A C 1
ATOM 767 O O . TRP A 1 93 ? 5.361 -6.705 -10.022 1.00 79.38 93 TRP A O 1
ATOM 777 N N . MET A 1 94 ? 7.518 -6.294 -10.484 1.00 82.25 94 MET A N 1
ATOM 778 C CA . MET A 1 94 ? 7.397 -6.503 -11.931 1.00 82.25 94 MET A CA 1
ATOM 779 C C . MET A 1 94 ? 7.019 -7.944 -12.280 1.00 82.25 94 MET A C 1
ATOM 781 O O . MET A 1 94 ? 6.274 -8.160 -13.232 1.00 82.25 94 MET A O 1
ATOM 785 N N . GLU A 1 95 ? 7.509 -8.940 -11.551 1.00 79.25 95 GLU A N 1
ATOM 786 C CA . GLU A 1 95 ? 7.160 -10.344 -11.788 1.00 79.25 95 GLU A CA 1
ATOM 787 C C . GLU A 1 95 ? 5.730 -10.677 -11.354 1.00 79.25 95 GLU A C 1
ATOM 789 O O . GLU A 1 95 ? 5.029 -11.423 -12.048 1.00 79.25 95 GLU A O 1
ATOM 794 N N . ALA A 1 96 ? 5.267 -10.097 -10.243 1.00 74.19 96 ALA A N 1
ATOM 795 C CA . ALA A 1 96 ? 3.891 -10.253 -9.776 1.00 74.19 96 ALA A CA 1
ATOM 796 C C . ALA A 1 96 ? 2.874 -9.755 -10.820 1.00 74.19 96 ALA A C 1
ATOM 798 O O . ALA A 1 96 ? 1.830 -10.382 -11.019 1.00 74.19 96 ALA A O 1
ATOM 799 N N . SER A 1 97 ? 3.227 -8.688 -11.547 1.00 71.62 97 SER A N 1
ATOM 800 C CA . SER A 1 97 ? 2.383 -8.045 -12.560 1.00 71.62 97 SER A CA 1
ATOM 801 C C . SER A 1 97 ? 1.922 -8.950 -13.703 1.00 71.62 97 SER A C 1
ATOM 803 O O . SER A 1 97 ? 0.775 -8.860 -14.138 1.00 71.62 97 SER A O 1
ATOM 805 N N . THR A 1 98 ? 2.800 -9.824 -14.199 1.00 70.25 98 THR A N 1
ATOM 806 C CA . THR A 1 98 ? 2.518 -10.685 -15.358 1.00 70.25 98 THR A CA 1
ATOM 807 C C . THR A 1 98 ? 2.061 -12.064 -14.978 1.00 70.25 98 THR A C 1
ATOM 809 O O . THR A 1 98 ? 1.347 -12.700 -15.745 1.00 70.25 98 THR A O 1
ATOM 812 N N . ASN A 1 99 ? 2.454 -12.524 -13.796 1.00 64.56 99 ASN A N 1
ATOM 813 C CA . ASN A 1 99 ? 2.079 -13.848 -13.333 1.00 64.56 99 ASN A CA 1
ATOM 814 C C . ASN A 1 99 ? 0.661 -13.878 -12.740 1.00 64.56 99 ASN A C 1
ATOM 816 O O . ASN A 1 99 ? 0.269 -14.918 -12.221 1.00 64.56 99 ASN A O 1
ATOM 820 N N . GLN A 1 100 ? -0.075 -12.750 -12.758 1.00 59.62 100 GLN A N 1
ATOM 821 C CA . GLN A 1 100 ? -1.341 -12.565 -12.029 1.00 59.62 100 GLN A CA 1
ATOM 822 C C . GLN A 1 100 ? -1.236 -13.041 -10.572 1.00 59.62 100 GLN A C 1
ATOM 824 O O . GLN A 1 100 ? -2.204 -13.513 -9.975 1.00 59.62 100 GLN A O 1
ATOM 829 N N . ARG A 1 101 ? -0.033 -12.962 -9.989 1.00 63.12 101 ARG A N 1
ATOM 830 C CA . ARG A 1 101 ? 0.197 -13.404 -8.620 1.00 63.12 101 ARG A CA 1
ATOM 831 C C . ARG A 1 101 ? -0.347 -12.315 -7.724 1.00 63.12 101 ARG A C 1
ATOM 833 O O . ARG A 1 101 ? 0.346 -11.344 -7.432 1.00 63.12 101 ARG A O 1
ATOM 840 N N . ALA A 1 102 ? -1.603 -12.479 -7.327 1.00 67.19 102 ALA A N 1
ATOM 841 C CA . ALA A 1 102 ? -2.141 -11.682 -6.252 1.00 67.19 102 ALA A CA 1
ATOM 842 C C . ALA A 1 102 ? -1.264 -11.901 -5.012 1.00 67.19 102 ALA A C 1
ATOM 844 O O . ALA A 1 102 ? -0.943 -13.044 -4.662 1.00 67.19 102 ALA A O 1
ATOM 845 N N . ILE A 1 103 ? -0.846 -10.811 -4.373 1.00 74.88 103 ILE A N 1
ATOM 846 C CA . ILE A 1 103 ? -0.252 -10.888 -3.050 1.00 74.88 103 ILE A CA 1
ATOM 847 C C . ILE A 1 103 ? -1.351 -11.368 -2.107 1.00 74.88 103 ILE A C 1
ATOM 849 O O . ILE A 1 103 ? -2.402 -10.737 -1.981 1.00 74.88 103 ILE A O 1
ATOM 853 N N . LYS A 1 104 ? -1.126 -12.537 -1.509 1.00 77.12 104 LYS A N 1
ATOM 854 C CA . LYS A 1 104 ? -2.070 -13.142 -0.576 1.00 77.12 104 LYS A CA 1
ATOM 855 C C . LYS A 1 104 ? -1.751 -12.640 0.818 1.00 77.12 104 LYS A C 1
ATOM 857 O O . LYS A 1 104 ? -0.660 -12.882 1.330 1.00 77.12 104 LYS A O 1
ATOM 862 N N . ILE A 1 105 ? -2.710 -11.945 1.406 1.00 83.19 105 ILE A N 1
ATOM 863 C CA . ILE A 1 105 ? -2.573 -11.281 2.693 1.00 83.19 105 ILE A CA 1
ATOM 864 C C . ILE A 1 105 ? -3.593 -11.854 3.661 1.00 83.19 105 ILE A C 1
ATOM 866 O O . ILE A 1 105 ? -4.766 -12.041 3.336 1.00 83.19 105 ILE A O 1
ATOM 870 N N . ILE A 1 106 ? -3.129 -12.119 4.873 1.00 83.75 106 ILE A N 1
ATOM 871 C CA . ILE A 1 106 ? -3.943 -12.580 5.985 1.00 83.75 106 ILE A CA 1
ATOM 872 C C . ILE A 1 106 ? -4.150 -11.384 6.902 1.00 83.75 106 ILE A C 1
ATOM 874 O O . ILE A 1 106 ? -3.212 -10.894 7.527 1.00 83.75 106 ILE A O 1
ATOM 878 N N . LYS A 1 107 ? -5.388 -10.905 7.001 1.00 87.25 107 LYS A N 1
ATOM 879 C CA . LYS A 1 107 ? -5.763 -9.869 7.959 1.00 87.25 107 LYS A CA 1
ATOM 880 C C . LYS A 1 107 ? -6.367 -10.517 9.189 1.00 87.25 107 LYS A C 1
ATOM 882 O O . LYS A 1 107 ? -7.496 -11.001 9.142 1.00 87.25 107 LYS A O 1
ATOM 887 N N . VAL A 1 108 ? -5.630 -10.503 10.290 1.00 85.31 108 VAL A N 1
ATOM 888 C CA . VAL A 1 108 ? -6.117 -11.012 11.571 1.00 85.31 108 VAL A CA 1
ATOM 889 C C . VAL A 1 108 ? -6.835 -9.884 12.297 1.00 85.31 108 VAL A C 1
ATOM 891 O O . VAL A 1 108 ? -6.286 -8.796 12.479 1.00 85.31 108 VAL A O 1
ATOM 894 N N . GLN A 1 109 ? -8.075 -10.141 12.700 1.00 88.31 109 GLN A N 1
ATOM 895 C CA . GLN A 1 109 ? -8.884 -9.235 13.502 1.00 88.31 109 GLN A CA 1
ATOM 896 C C . GLN A 1 109 ? -9.155 -9.859 14.865 1.00 88.31 109 GLN A C 1
ATOM 898 O O . GLN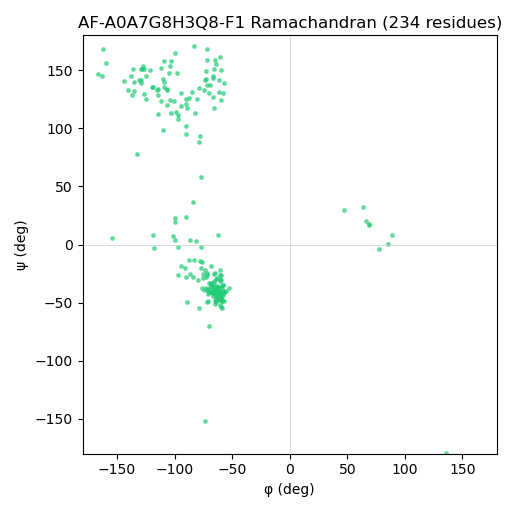 A 1 109 ? -9.654 -10.977 14.959 1.00 88.31 109 GLN A O 1
ATOM 903 N N . ALA A 1 110 ? -8.875 -9.113 15.923 1.00 86.19 110 ALA A N 1
ATOM 904 C CA . ALA A 1 110 ? -9.159 -9.504 17.292 1.00 86.19 110 ALA A CA 1
ATOM 905 C C . ALA A 1 110 ? -10.005 -8.431 17.969 1.00 86.19 110 ALA A C 1
ATOM 907 O O . ALA A 1 110 ? -9.825 -7.235 17.734 1.00 86.19 110 ALA A O 1
ATOM 908 N N . LYS A 1 111 ? -10.913 -8.843 18.851 1.00 87.62 111 LYS A N 1
ATOM 909 C CA . LYS A 1 111 ? -11.618 -7.912 19.732 1.00 87.62 111 LYS A CA 1
ATOM 910 C C . LYS A 1 111 ? -10.872 -7.842 21.058 1.00 87.62 111 LYS A C 1
ATOM 912 O O . LYS A 1 111 ? -10.567 -8.870 21.656 1.00 87.62 111 LYS A O 1
ATOM 917 N N . ALA A 1 112 ? -10.601 -6.633 21.520 1.00 85.19 112 ALA A N 1
ATOM 918 C CA . ALA A 1 112 ? -10.023 -6.379 22.831 1.00 85.19 112 ALA A CA 1
ATOM 919 C C . ALA A 1 112 ? -10.871 -5.346 23.572 1.00 85.19 112 ALA A C 1
ATOM 921 O O . ALA A 1 112 ? -11.513 -4.491 22.955 1.00 85.19 112 ALA A O 1
ATOM 922 N N . GLU A 1 113 ? -10.888 -5.414 24.893 1.00 85.06 113 GLU A N 1
ATOM 923 C CA . GLU A 1 113 ? -11.453 -4.356 25.716 1.00 85.06 113 GLU A CA 1
ATOM 924 C C . GLU A 1 113 ? -10.602 -3.092 25.586 1.00 85.06 113 GLU A C 1
ATOM 926 O O . GLU A 1 113 ? -9.382 -3.133 25.412 1.00 85.06 113 GLU A O 1
ATOM 931 N N . LYS A 1 114 ? -11.247 -1.934 25.627 1.00 85.00 114 LYS A N 1
ATOM 932 C CA . LYS A 1 114 ? -10.533 -0.665 25.737 1.00 85.00 114 LYS A CA 1
ATOM 933 C C . LYS A 1 114 ? -10.005 -0.511 27.157 1.00 85.00 114 LYS A C 1
ATOM 935 O O . LYS A 1 114 ? -10.682 -0.871 28.117 1.00 85.00 114 LYS A O 1
ATOM 940 N N . SER A 1 115 ? -8.806 0.041 27.294 1.00 82.81 115 SER A N 1
ATOM 941 C CA . SER A 1 115 ? -8.290 0.432 28.609 1.00 82.81 115 SER A CA 1
ATOM 942 C C . SER A 1 115 ? -9.145 1.554 29.204 1.00 82.81 115 SER A C 1
ATOM 944 O O . SER A 1 115 ? -9.810 2.288 28.471 1.00 82.81 115 SER A O 1
ATOM 946 N N . GLU A 1 116 ? -9.113 1.737 30.525 1.00 81.31 116 GLU A N 1
ATOM 947 C CA . GLU A 1 116 ? -9.870 2.818 31.176 1.00 81.31 116 GLU A CA 1
ATOM 948 C C . GLU A 1 116 ? -9.499 4.206 30.639 1.00 81.31 116 GLU A C 1
ATOM 950 O O . GLU A 1 116 ? -10.374 5.055 30.480 1.00 81.31 116 GLU A O 1
ATOM 955 N N . LYS A 1 117 ? -8.223 4.413 30.286 1.00 83.44 117 LYS A N 1
ATOM 956 C CA . LYS A 1 117 ? -7.736 5.657 29.671 1.00 83.44 117 LYS A CA 1
ATOM 957 C C . LYS A 1 117 ? -8.302 5.878 28.265 1.00 83.44 117 LYS A C 1
ATOM 959 O O . LYS A 1 117 ? -8.678 6.993 27.926 1.00 83.44 117 LYS A O 1
ATOM 964 N N . GLU A 1 118 ? -8.385 4.829 27.447 1.00 81.62 118 GLU A N 1
ATOM 965 C CA . GLU A 1 118 ? -9.004 4.913 26.114 1.00 81.62 118 GLU A CA 1
ATOM 966 C C . GLU A 1 118 ? -10.518 5.146 26.225 1.00 81.62 118 GLU A C 1
ATOM 968 O O . GLU A 1 118 ? -11.083 5.956 25.497 1.00 81.62 118 GLU A O 1
ATOM 973 N N . LEU A 1 119 ? -11.178 4.475 27.174 1.00 83.69 119 LEU A N 1
ATOM 974 C CA . LEU A 1 119 ? -12.599 4.664 27.459 1.00 83.69 119 LEU A CA 1
ATOM 975 C C . LEU A 1 119 ? -12.916 6.082 27.927 1.00 83.69 119 LEU A C 1
ATOM 977 O O . LEU A 1 119 ? -13.917 6.648 27.492 1.00 83.69 119 LEU A O 1
ATOM 981 N N . SER A 1 120 ? -12.106 6.655 28.816 1.00 82.38 120 SER A N 1
ATOM 982 C CA . SER A 1 120 ? -12.313 8.019 29.299 1.00 82.38 120 SER A CA 1
ATOM 983 C C . SER A 1 120 ? -12.058 9.048 28.201 1.00 82.38 120 SER A C 1
ATOM 985 O O . SER A 1 120 ? -12.866 9.962 28.049 1.00 82.38 120 SER A O 1
ATOM 987 N N . ALA A 1 121 ? -11.022 8.860 27.378 1.00 85.62 121 ALA A N 1
ATOM 988 C CA . ALA A 1 121 ? -10.755 9.709 26.220 1.00 85.62 121 ALA A CA 1
ATOM 989 C C . ALA A 1 121 ? -11.907 9.676 25.201 1.00 85.62 121 ALA A C 1
ATOM 991 O O . ALA A 1 121 ? -12.382 10.730 24.776 1.00 85.62 121 ALA A O 1
ATOM 992 N N . ASP A 1 122 ? -12.426 8.489 24.871 1.00 83.44 122 ASP A N 1
ATOM 993 C CA . ASP A 1 122 ? -13.569 8.337 23.963 1.00 83.44 122 ASP A CA 1
ATOM 994 C C . ASP A 1 122 ? -14.854 8.929 24.547 1.00 83.44 122 ASP A C 1
ATOM 996 O O . ASP A 1 122 ? -15.637 9.546 23.826 1.00 83.44 122 ASP A O 1
ATOM 1000 N N . ARG A 1 123 ? -15.087 8.766 25.855 1.00 85.38 123 ARG A N 1
ATOM 1001 C CA . ARG A 1 123 ? -16.225 9.389 26.551 1.00 85.38 123 ARG A CA 1
ATOM 1002 C C . ARG A 1 123 ? -16.120 10.899 26.528 1.00 85.38 123 ARG A C 1
ATOM 1004 O O . ARG A 1 123 ? -17.126 11.557 26.298 1.00 85.38 123 ARG A O 1
ATOM 1011 N N . TRP A 1 124 ? -14.924 11.438 26.728 1.00 84.50 124 TRP A N 1
ATOM 1012 C CA . TRP A 1 124 ? -14.680 12.872 26.688 1.00 84.50 124 TRP A CA 1
ATOM 1013 C C . TRP A 1 124 ? -14.873 13.437 25.279 1.00 84.50 124 TRP A C 1
ATOM 1015 O O . TRP A 1 124 ? -15.574 14.429 25.097 1.00 84.50 124 TRP A O 1
ATOM 1025 N N . SER A 1 125 ? -14.344 12.759 24.261 1.00 85.56 125 SER A N 1
ATOM 1026 C CA . SER A 1 125 ? -14.559 13.121 22.857 1.00 85.56 125 SER A CA 1
ATOM 1027 C C . SER A 1 125 ? -16.037 13.019 22.453 1.00 85.56 125 SER A C 1
ATOM 1029 O O . SER A 1 125 ? -16.588 13.940 21.845 1.00 85.56 125 SER A O 1
ATOM 1031 N N . GLY A 1 126 ? -16.717 11.938 22.845 1.00 83.50 126 GLY A N 1
ATOM 1032 C CA . GLY A 1 126 ? -18.152 11.737 22.632 1.00 83.50 126 GLY A CA 1
ATOM 1033 C C . GLY A 1 126 ? -19.002 12.798 23.331 1.00 83.50 126 GLY A C 1
ATOM 1034 O O . GLY A 1 126 ? -19.946 13.319 22.743 1.00 83.50 126 GLY A O 1
ATOM 1035 N N . PHE A 1 127 ? -18.625 13.174 24.553 1.00 87.75 127 PHE A N 1
ATOM 1036 C CA . PHE A 1 127 ? -19.265 14.250 25.301 1.00 87.75 127 PHE A CA 1
ATOM 1037 C C . PHE A 1 127 ? -19.175 15.581 24.554 1.00 87.75 127 PHE A C 1
ATOM 1039 O O . PHE A 1 127 ? -20.205 16.193 24.276 1.00 87.75 127 PHE A O 1
ATOM 1046 N N . TRP A 1 128 ? -17.968 16.004 24.170 1.00 84.62 128 TRP A N 1
ATOM 1047 C CA . TRP A 1 128 ? -17.771 17.284 23.487 1.00 84.62 128 TRP A CA 1
ATOM 1048 C C . TRP A 1 128 ? -18.400 17.322 22.101 1.00 84.62 128 TRP A C 1
ATOM 1050 O O . TRP A 1 128 ? -19.029 18.314 21.751 1.00 84.62 128 TRP A O 1
ATOM 1060 N N . SER A 1 129 ? -18.279 16.247 21.322 1.00 83.81 129 SER A N 1
ATOM 1061 C CA . SER A 1 129 ? -18.924 16.170 20.007 1.00 83.81 129 SER A CA 1
ATOM 1062 C C . SER A 1 129 ? -20.448 16.234 20.121 1.00 83.81 129 SER A C 1
ATOM 1064 O O . SER A 1 129 ? -21.068 17.029 19.418 1.00 83.81 129 SER A O 1
ATOM 1066 N N . GLY A 1 130 ? -21.055 15.485 21.047 1.00 82.88 130 GLY A N 1
ATOM 1067 C CA . GLY A 1 130 ? -22.495 15.549 21.310 1.00 82.88 130 GLY A CA 1
ATOM 1068 C C . GLY A 1 130 ? -22.951 16.935 21.776 1.00 82.88 130 GLY A C 1
ATOM 1069 O O . GLY A 1 130 ? -23.925 17.474 21.246 1.00 82.88 130 GLY A O 1
ATOM 1070 N N . ALA A 1 131 ? -22.219 17.542 22.712 1.00 84.19 131 ALA A N 1
ATOM 1071 C CA . ALA A 1 131 ? -22.514 18.880 23.216 1.00 84.19 131 ALA A CA 1
ATOM 1072 C C . ALA A 1 131 ? -22.411 19.943 22.109 1.00 84.19 131 ALA A C 1
ATOM 1074 O O . ALA A 1 131 ? -23.335 20.735 21.933 1.00 84.19 131 ALA A O 1
ATOM 1075 N N . LEU A 1 132 ? -21.348 19.925 21.301 1.00 83.25 132 LEU A N 1
ATOM 1076 C CA . LEU A 1 132 ? -21.167 20.866 20.192 1.00 83.25 132 LEU A CA 1
ATOM 1077 C C . LEU A 1 132 ? -22.243 20.695 19.118 1.00 83.25 132 LEU A C 1
ATOM 1079 O O . LEU A 1 132 ? -22.860 21.678 18.719 1.00 83.25 132 LEU A O 1
ATOM 1083 N N . VAL A 1 133 ? -22.532 19.462 18.687 1.00 79.94 133 VAL A N 1
ATOM 1084 C CA . VAL A 1 133 ? -23.589 19.199 17.696 1.00 79.94 133 VAL A CA 1
ATOM 1085 C C . VAL A 1 133 ? -24.930 19.744 18.180 1.00 79.94 133 VAL A C 1
ATOM 1087 O O . VAL A 1 133 ? -25.649 20.360 17.396 1.00 79.94 133 VAL A O 1
ATOM 1090 N N . SER A 1 134 ? -25.257 19.590 19.464 1.00 76.19 134 SER A N 1
ATOM 1091 C CA . SER A 1 134 ? -26.514 20.114 20.005 1.00 76.19 134 SER A CA 1
ATOM 1092 C C . SER A 1 134 ? -26.624 21.643 19.889 1.00 76.19 134 SER A C 1
ATOM 1094 O O . SER A 1 134 ? -27.692 22.138 19.529 1.00 76.19 134 SER A O 1
ATOM 1096 N N . LEU A 1 135 ? -25.520 22.378 20.086 1.00 75.56 135 LEU A N 1
ATOM 1097 C CA . LEU A 1 135 ? -25.471 23.840 19.963 1.00 75.56 135 LEU A CA 1
ATOM 1098 C C . LEU A 1 135 ? -25.723 24.310 18.523 1.00 75.56 135 LEU A C 1
ATOM 1100 O O . LEU A 1 135 ? -26.381 25.327 18.325 1.00 75.56 135 LEU A O 1
ATOM 1104 N N . PHE A 1 136 ? -25.246 23.564 17.522 1.00 70.12 136 PHE A N 1
ATOM 1105 C CA . PHE A 1 136 ? -25.353 23.952 16.108 1.00 70.12 136 PHE A CA 1
ATOM 1106 C C . PHE A 1 136 ? -26.611 23.438 15.394 1.00 70.12 136 PHE A C 1
ATOM 1108 O O . PHE A 1 136 ? -26.984 23.978 14.358 1.00 70.12 136 PHE A O 1
ATOM 1115 N N . THR A 1 137 ? -27.272 22.402 15.915 1.00 68.50 137 THR A N 1
ATOM 1116 C CA . THR A 1 137 ? -28.400 21.736 15.229 1.00 68.50 137 THR A CA 1
ATOM 1117 C C . THR A 1 137 ? -29.782 22.211 15.675 1.00 68.50 137 THR A C 1
ATOM 1119 O O . THR A 1 137 ? -30.784 21.739 15.147 1.00 68.50 137 THR A O 1
ATOM 1122 N N . GLY A 1 138 ? -29.870 23.129 16.644 1.00 61.28 138 GLY A N 1
ATOM 1123 C CA . GLY A 1 138 ? -31.160 23.626 17.141 1.00 61.28 138 GLY A CA 1
ATOM 1124 C C . GLY A 1 138 ? -31.967 22.582 17.924 1.00 61.28 138 GLY A C 1
ATOM 1125 O O . GLY A 1 138 ? -33.163 22.756 18.118 1.00 61.28 138 GLY A O 1
ATOM 1126 N N . ILE A 1 139 ? -31.324 21.506 18.396 1.00 64.12 139 ILE A N 1
ATOM 1127 C CA . ILE A 1 139 ? -31.928 20.460 19.244 1.00 64.12 139 ILE A CA 1
ATOM 1128 C C . ILE A 1 139 ? -32.150 20.967 20.691 1.00 64.12 139 ILE A C 1
ATOM 1130 O O . ILE A 1 139 ? -33.001 20.463 21.430 1.00 64.12 139 ILE A O 1
ATOM 1134 N N . VAL A 1 140 ? -31.411 22.008 21.085 1.00 62.19 140 VAL A N 1
ATOM 1135 C CA . VAL A 1 140 ? -31.380 22.606 22.431 1.00 62.19 140 VAL A CA 1
ATOM 1136 C C . VAL A 1 140 ? -32.740 23.101 22.957 1.00 62.19 140 VAL A C 1
ATOM 1138 O O . VAL A 1 140 ? -33.015 22.835 24.125 1.00 62.19 140 VAL A O 1
ATOM 1141 N N . PRO A 1 141 ? -33.631 23.749 22.178 1.00 59.41 141 PRO A N 1
ATOM 1142 C CA . PRO A 1 141 ? -34.929 24.197 22.684 1.00 59.41 141 PRO A CA 1
ATOM 1143 C C . PRO A 1 141 ? -35.853 23.034 23.071 1.00 59.41 141 PRO A C 1
ATOM 1145 O O . PRO A 1 141 ? -36.476 23.078 24.127 1.00 59.41 141 PRO A O 1
ATOM 1148 N N . GLY A 1 142 ? -35.907 21.967 22.262 1.00 62.44 142 GLY A N 1
ATOM 1149 C CA . GLY A 1 142 ? -36.777 20.810 22.514 1.00 62.44 142 GLY A CA 1
ATOM 1150 C C . GLY A 1 142 ? -36.319 19.961 23.702 1.00 62.44 142 GLY A C 1
ATOM 1151 O O . GLY A 1 142 ? -37.127 19.586 24.550 1.00 62.44 142 GLY A O 1
ATOM 1152 N N . ILE A 1 143 ? -35.011 19.711 23.810 1.00 61.91 143 ILE A N 1
ATOM 1153 C CA . ILE A 1 143 ? -34.430 18.989 24.952 1.00 61.91 143 ILE A CA 1
ATOM 1154 C C . ILE A 1 143 ? -34.447 19.860 26.215 1.00 61.91 143 ILE A C 1
ATOM 1156 O O . ILE A 1 143 ? -34.764 19.367 27.293 1.00 61.91 143 ILE A O 1
ATOM 1160 N N . GLY A 1 144 ? -34.169 21.159 26.092 1.00 58.16 144 GLY A N 1
ATOM 1161 C CA . GLY A 1 144 ? -34.215 22.096 27.212 1.00 58.16 144 GLY A CA 1
ATOM 1162 C C . GLY A 1 144 ? -35.612 22.214 27.816 1.00 58.16 144 GLY A C 1
ATOM 1163 O O . GLY A 1 144 ? -35.752 22.112 29.031 1.00 58.16 144 GLY A O 1
ATOM 1164 N N . TYR A 1 145 ? -36.649 22.329 26.978 1.00 63.25 145 TYR A N 1
ATOM 1165 C CA . TYR A 1 145 ? -38.044 22.347 27.426 1.00 63.25 145 TYR A CA 1
ATOM 1166 C C . TYR A 1 145 ? -38.434 21.048 28.149 1.00 63.25 145 TYR A C 1
ATOM 1168 O O . TYR A 1 145 ? -39.070 21.105 29.200 1.00 63.25 145 TYR A O 1
ATOM 1176 N N . ALA A 1 146 ? -38.006 19.889 27.635 1.00 64.62 146 ALA A N 1
ATOM 1177 C CA . ALA A 1 146 ? -38.288 18.583 28.234 1.00 64.62 146 ALA A CA 1
ATOM 1178 C C . ALA A 1 146 ? -37.568 18.347 29.577 1.00 64.62 146 ALA A C 1
ATOM 1180 O O . ALA A 1 146 ? -38.123 17.690 30.453 1.00 64.62 146 ALA A O 1
ATOM 1181 N N . ILE A 1 147 ? -36.350 18.874 29.754 1.00 62.09 147 ILE A N 1
ATOM 1182 C CA . ILE A 1 147 ? -35.559 18.688 30.984 1.00 62.09 147 ILE A CA 1
ATOM 1183 C C . ILE A 1 147 ? -36.066 19.574 32.128 1.00 62.09 147 ILE A C 1
ATOM 1185 O O . ILE A 1 147 ? -36.046 19.146 33.279 1.00 62.09 147 ILE A O 1
ATOM 1189 N N . THR A 1 148 ? -36.502 20.804 31.843 1.00 62.38 148 THR A N 1
ATOM 1190 C CA . THR A 1 148 ? -36.823 21.796 32.887 1.00 62.38 148 THR A CA 1
ATOM 1191 C C . THR A 1 148 ? -38.279 22.259 32.891 1.00 62.38 148 THR A C 1
ATOM 1193 O O . THR A 1 148 ? -38.610 23.209 33.600 1.00 62.38 148 THR A O 1
ATOM 1196 N N . GLY A 1 149 ? -39.157 21.634 32.099 1.00 62.66 149 GLY A N 1
ATOM 1197 C CA . GLY A 1 149 ? -40.575 22.005 32.017 1.00 62.66 149 GLY A CA 1
ATOM 1198 C C . GLY A 1 149 ? -40.800 23.420 31.472 1.00 62.66 149 GLY A C 1
ATOM 1199 O O . GLY A 1 149 ? -41.722 24.108 31.899 1.00 62.66 149 GLY A O 1
ATOM 1200 N N . GLY A 1 150 ? -39.925 23.881 30.573 1.00 63.59 150 GLY A N 1
ATOM 1201 C CA . GLY A 1 150 ? -40.005 25.213 29.966 1.00 63.59 150 GLY A CA 1
ATOM 1202 C C . GLY A 1 150 ? -39.287 26.336 30.717 1.00 63.59 150 GLY A C 1
ATOM 1203 O O . GLY A 1 150 ? -39.395 27.492 30.312 1.00 63.59 150 GLY A O 1
ATOM 1204 N N . GLN A 1 151 ? -38.512 26.039 31.766 1.00 70.44 151 GLN A N 1
ATOM 1205 C CA . GLN A 1 151 ? -37.655 27.053 32.387 1.00 70.44 151 GLN A CA 1
ATOM 1206 C C . GLN A 1 151 ? -36.440 27.393 31.503 1.00 70.44 151 GLN A C 1
ATOM 1208 O O . GLN A 1 151 ? -35.817 26.480 30.949 1.00 70.44 151 GLN A O 1
ATOM 1213 N N . PRO A 1 152 ? -36.009 28.670 31.449 1.00 64.44 152 PRO A N 1
ATOM 1214 C CA . PRO A 1 152 ? -34.902 29.130 30.600 1.00 64.44 152 PRO A CA 1
ATOM 1215 C C . PRO A 1 152 ? -33.556 28.455 30.911 1.00 64.44 152 PRO A C 1
ATOM 1217 O O . PRO A 1 152 ? -32.691 28.365 30.043 1.00 64.44 152 PRO A O 1
ATOM 1220 N N . VAL A 1 153 ? -33.398 27.901 32.119 1.00 66.25 153 VAL A N 1
ATOM 1221 C CA . VAL A 1 153 ? -32.224 27.111 32.532 1.00 66.25 153 VAL A CA 1
ATOM 1222 C C . VAL A 1 153 ? -32.034 25.854 31.662 1.00 66.25 153 VAL A C 1
ATOM 1224 O O . VAL A 1 153 ? -30.908 25.399 31.466 1.00 66.25 153 VAL A O 1
ATOM 1227 N N . GLY A 1 154 ? -33.104 25.317 31.067 1.00 61.56 154 GLY A N 1
ATOM 1228 C CA . GLY A 1 154 ? -33.051 24.106 30.240 1.00 61.56 154 GLY A CA 1
ATOM 1229 C C . GLY A 1 154 ? -32.215 24.255 28.971 1.00 61.56 154 GLY A C 1
ATOM 1230 O O . GLY A 1 154 ? -31.574 23.297 28.544 1.00 61.56 154 GLY A O 1
ATOM 1231 N N . ILE A 1 155 ? -32.141 25.466 28.412 1.00 62.12 155 ILE A N 1
ATOM 1232 C CA . ILE A 1 155 ? -31.318 25.780 27.232 1.00 62.12 155 ILE A CA 1
ATOM 1233 C C . ILE A 1 155 ? -29.823 25.627 27.555 1.00 62.12 155 ILE A C 1
ATOM 1235 O O . ILE A 1 155 ? -29.050 25.179 26.711 1.00 62.12 155 ILE A O 1
ATOM 1239 N N . PHE A 1 156 ? -29.419 25.924 28.793 1.00 65.81 156 PHE A N 1
ATOM 1240 C CA . PHE A 1 156 ? -28.034 25.782 29.245 1.00 65.81 156 PHE A CA 1
ATOM 1241 C C . PHE A 1 156 ? -27.666 24.334 29.599 1.00 65.81 156 PHE A C 1
ATOM 1243 O O . PHE A 1 156 ? -26.517 23.933 29.428 1.00 65.81 156 PHE A O 1
ATOM 1250 N N . LEU A 1 157 ? -28.628 23.528 30.062 1.00 72.62 157 LEU A N 1
ATOM 1251 C CA . LEU A 1 157 ? -28.392 22.136 30.469 1.00 72.62 157 LEU A CA 1
ATOM 1252 C C . LEU A 1 157 ? -28.494 21.130 29.312 1.00 72.62 157 LEU A C 1
ATOM 1254 O O . LEU A 1 157 ? -27.869 20.068 29.364 1.00 72.62 157 LEU A O 1
ATOM 1258 N N . ALA A 1 158 ? -29.242 21.449 28.253 1.00 72.00 158 ALA A N 1
ATOM 1259 C CA . ALA A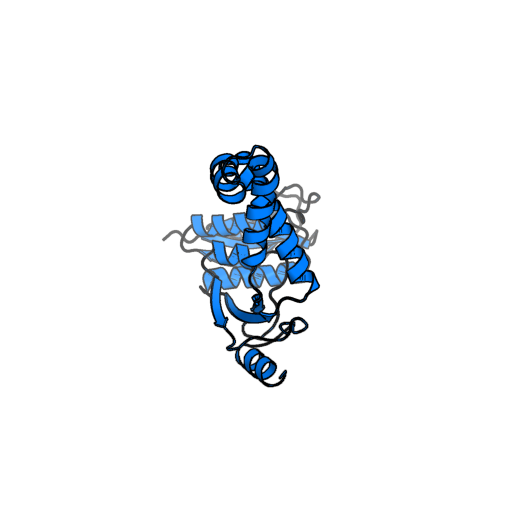 1 158 ? -29.464 20.543 27.128 1.00 72.00 158 ALA A CA 1
ATOM 1260 C C . ALA A 1 158 ? -28.171 20.078 26.419 1.00 72.00 158 ALA A C 1
ATOM 1262 O O . ALA A 1 158 ? -28.057 18.874 26.167 1.00 72.00 158 ALA A O 1
ATOM 1263 N N . PRO A 1 159 ? -27.158 20.932 26.160 1.00 78.12 159 PRO A N 1
ATOM 1264 C CA . PRO A 1 159 ? -25.902 20.473 25.565 1.00 78.12 159 PRO A CA 1
ATOM 1265 C C . PRO A 1 159 ? -25.139 19.472 26.430 1.00 78.12 159 PRO A C 1
ATOM 1267 O O . PRO A 1 159 ? -24.617 18.478 25.923 1.00 78.12 159 PRO A O 1
ATOM 1270 N N . ALA A 1 160 ? -25.125 19.690 27.747 1.00 81.25 160 ALA A N 1
ATOM 1271 C CA . ALA A 1 160 ? -24.496 18.772 28.689 1.00 81.25 160 ALA A CA 1
ATOM 1272 C C . ALA A 1 160 ? -25.225 17.418 28.726 1.00 81.25 160 ALA A C 1
ATOM 1274 O O . ALA A 1 160 ? -24.572 16.375 28.750 1.00 81.25 160 ALA A O 1
ATOM 1275 N N . ALA A 1 161 ? -26.561 17.415 28.658 1.00 78.94 161 ALA A N 1
ATOM 1276 C CA . ALA A 1 161 ? -27.361 16.191 28.614 1.00 78.94 161 ALA A CA 1
ATOM 1277 C C . ALA A 1 161 ? -27.120 15.376 27.329 1.00 78.94 161 ALA A C 1
ATOM 1279 O O . ALA A 1 161 ? -26.927 14.159 27.395 1.00 78.94 161 ALA A O 1
ATOM 1280 N N . VAL A 1 162 ? -27.060 16.032 26.163 1.00 80.62 162 VAL A N 1
ATOM 1281 C CA . VAL A 1 162 ? -26.737 15.370 24.885 1.00 80.62 162 VAL A CA 1
ATOM 1282 C C . VAL A 1 162 ? -25.306 14.832 24.894 1.00 80.62 162 VAL A C 1
ATOM 1284 O O . VAL A 1 162 ? -25.076 13.696 24.476 1.00 80.62 162 VAL A O 1
ATOM 1287 N N . GLY A 1 163 ? -24.354 15.602 25.426 1.00 80.62 163 GLY A N 1
ATOM 1288 C CA . GLY A 1 163 ? -22.981 15.145 25.625 1.00 80.62 163 GLY A CA 1
ATOM 1289 C C . GLY A 1 163 ? -22.907 13.911 26.528 1.00 80.62 163 GLY A C 1
ATOM 1290 O O . GLY A 1 163 ? -22.272 12.917 26.174 1.00 80.62 163 GLY A O 1
ATOM 1291 N N . ALA A 1 164 ? -23.601 13.916 27.669 1.00 81.06 164 ALA A N 1
ATOM 1292 C CA . ALA A 1 164 ? -23.644 12.777 28.585 1.00 81.06 164 ALA A CA 1
ATOM 1293 C C . ALA A 1 164 ? -24.258 11.531 27.924 1.00 81.06 164 ALA A C 1
ATOM 1295 O O . ALA A 1 164 ? -23.723 10.426 28.051 1.00 81.06 164 ALA A O 1
ATOM 1296 N N . TYR A 1 165 ? -25.333 11.706 27.149 1.00 81.31 165 TYR A N 1
ATOM 1297 C CA . TYR A 1 165 ? -25.932 10.624 26.372 1.00 81.31 165 TYR A CA 1
ATOM 1298 C C . TYR A 1 165 ? -24.954 10.058 25.332 1.00 81.31 165 TYR A C 1
ATOM 1300 O O . TYR A 1 165 ? -24.770 8.840 25.263 1.00 81.31 165 TYR A O 1
ATOM 1308 N N . ALA A 1 166 ? -24.264 10.913 24.574 1.00 78.12 166 ALA A N 1
ATOM 1309 C CA . ALA A 1 166 ? -23.260 10.489 23.600 1.00 78.12 166 ALA A CA 1
ATOM 1310 C C . ALA A 1 166 ? -22.093 9.736 24.266 1.00 78.12 166 ALA A C 1
ATOM 1312 O O . ALA A 1 166 ? -21.695 8.666 23.798 1.00 78.12 166 ALA A O 1
ATOM 1313 N N . ALA A 1 167 ? -21.608 10.219 25.414 1.00 78.38 167 ALA A N 1
ATOM 1314 C CA . ALA A 1 167 ? -20.582 9.544 26.204 1.00 78.38 167 ALA A CA 1
ATOM 1315 C C . ALA A 1 167 ? -21.044 8.166 26.712 1.00 78.38 167 ALA A C 1
ATOM 1317 O O . ALA A 1 167 ? -20.266 7.209 26.699 1.00 78.38 167 ALA A O 1
ATOM 1318 N N . SER A 1 168 ? -22.313 8.020 27.106 1.00 76.62 168 SER A N 1
ATOM 1319 C CA . SER A 1 168 ? -22.875 6.745 27.582 1.00 76.62 168 SER A CA 1
ATOM 1320 C C . SER A 1 168 ? -22.918 5.651 26.504 1.00 76.62 168 SER A C 1
ATOM 1322 O O . SER A 1 168 ? -22.872 4.462 26.817 1.00 76.62 168 SER A O 1
ATOM 1324 N N . ARG A 1 169 ? -22.952 6.038 25.221 1.00 81.06 169 ARG A N 1
ATOM 1325 C CA . ARG A 1 169 ? -22.997 5.126 24.065 1.00 81.06 169 ARG A CA 1
ATOM 1326 C C . ARG A 1 169 ? -21.615 4.664 23.593 1.00 81.06 169 ARG A C 1
ATOM 1328 O O . ARG A 1 169 ? -21.515 3.941 22.599 1.00 81.06 169 ARG A O 1
ATOM 1335 N N . THR A 1 170 ? -20.546 5.048 24.290 1.00 80.25 170 THR A N 1
ATOM 1336 C CA . THR A 1 170 ? -19.179 4.634 23.956 1.00 80.25 170 THR A CA 1
ATOM 1337 C C . THR A 1 170 ? -19.014 3.112 23.997 1.00 80.25 170 THR A C 1
ATOM 1339 O O . THR A 1 170 ? -19.294 2.440 24.991 1.00 80.25 170 THR A O 1
ATOM 1342 N N . LYS A 1 171 ? -18.543 2.535 22.883 1.00 82.56 171 LYS A N 1
ATOM 1343 C CA . LYS A 1 171 ? -18.291 1.091 22.782 1.00 82.56 171 LYS A CA 1
ATOM 1344 C C . LYS A 1 171 ? -17.091 0.711 23.648 1.00 82.56 171 LYS A C 1
ATOM 1346 O O . LYS A 1 171 ? -16.022 1.297 23.485 1.00 82.56 171 LYS A O 1
ATOM 1351 N N . LYS A 1 172 ? -17.252 -0.320 24.486 1.00 83.81 172 LYS A N 1
ATOM 1352 C CA . LYS A 1 172 ? -16.194 -0.871 25.359 1.00 83.81 172 LYS A CA 1
ATOM 1353 C C . LYS A 1 172 ? -15.163 -1.741 24.640 1.00 83.81 172 LYS A C 1
ATOM 1355 O O . LYS A 1 172 ? -14.103 -2.012 25.189 1.00 83.81 172 LYS A O 1
ATOM 1360 N N . ILE A 1 173 ? -15.469 -2.161 23.416 1.00 83.88 173 ILE A N 1
ATOM 1361 C CA . ILE A 1 173 ? -14.642 -3.077 22.630 1.00 83.88 173 ILE A CA 1
ATOM 1362 C C . ILE A 1 173 ? -13.956 -2.291 21.510 1.00 83.88 173 ILE A C 1
ATOM 1364 O O . ILE A 1 173 ? -14.607 -1.513 20.806 1.00 83.88 173 ILE A O 1
ATOM 1368 N N . LYS A 1 174 ? -12.655 -2.517 21.332 1.00 83.88 174 LYS A N 1
ATOM 1369 C CA . LYS A 1 174 ? -11.880 -2.116 20.155 1.00 83.88 174 LYS A CA 1
ATOM 1370 C C . LYS A 1 174 ? -11.587 -3.333 19.282 1.00 83.88 174 LYS A C 1
ATOM 1372 O O . LYS A 1 174 ? -11.431 -4.446 19.778 1.00 83.88 174 LYS A O 1
ATOM 1377 N N . THR A 1 175 ? -11.529 -3.108 17.974 1.00 86.19 175 THR A N 1
ATOM 1378 C CA . THR A 1 175 ? -11.080 -4.128 17.021 1.00 86.19 175 THR A CA 1
ATOM 1379 C C . THR A 1 175 ? -9.623 -3.841 16.707 1.00 86.19 175 THR A C 1
ATOM 1381 O O . THR A 1 175 ? -9.310 -2.790 16.154 1.00 86.19 175 THR A O 1
ATOM 1384 N N . LEU A 1 176 ? -8.740 -4.747 17.106 1.00 84.69 176 LEU A N 1
ATOM 1385 C CA . LEU A 1 176 ? -7.346 -4.751 16.696 1.00 84.69 176 LEU A CA 1
ATOM 1386 C C . LEU A 1 176 ? -7.270 -5.477 15.357 1.00 84.69 176 LEU A C 1
ATOM 1388 O O . LEU A 1 176 ? -7.833 -6.561 15.214 1.00 84.69 176 LEU A O 1
ATOM 1392 N N . SER A 1 177 ? -6.601 -4.883 14.377 1.00 85.50 177 SER A N 1
ATOM 1393 C CA . SER A 1 177 ? -6.395 -5.519 13.082 1.00 85.50 177 SER A CA 1
ATOM 1394 C C . SER A 1 177 ? -4.965 -5.336 12.626 1.00 85.50 177 SER A C 1
ATOM 1396 O O . SER A 1 177 ? -4.474 -4.208 12.616 1.00 85.50 177 SER A O 1
ATOM 1398 N N . GLN A 1 178 ? -4.343 -6.421 12.190 1.00 86.06 178 GLN A N 1
ATOM 1399 C CA . GLN A 1 178 ? -3.020 -6.403 11.588 1.00 86.06 178 GLN A CA 1
ATOM 1400 C C . GLN A 1 178 ? -3.012 -7.338 10.384 1.00 86.06 178 GLN A C 1
ATOM 1402 O O . GLN A 1 178 ? -3.731 -8.340 10.356 1.00 86.06 178 GLN A O 1
ATOM 1407 N N . ALA A 1 179 ? -2.260 -6.954 9.360 1.00 84.88 179 ALA A N 1
ATOM 1408 C CA . ALA A 1 179 ? -2.181 -7.684 8.111 1.00 84.88 179 ALA A CA 1
ATOM 1409 C C . ALA A 1 179 ? -0.769 -8.250 7.925 1.00 84.88 179 ALA A C 1
ATOM 1411 O O . ALA A 1 179 ? 0.229 -7.559 8.147 1.00 84.88 179 ALA A O 1
ATOM 1412 N N . TYR A 1 180 ? -0.726 -9.518 7.536 1.00 82.88 180 TYR A N 1
ATOM 1413 C CA . TYR A 1 180 ? 0.472 -10.336 7.429 1.00 82.88 180 TYR A CA 1
ATOM 1414 C C . TYR A 1 180 ? 0.547 -10.967 6.043 1.00 82.88 180 TYR A C 1
ATOM 1416 O O . TYR A 1 180 ? -0.471 -11.206 5.385 1.00 82.88 180 TYR A O 1
ATOM 1424 N N . GLN A 1 181 ? 1.763 -11.263 5.611 1.00 83.06 181 GLN A N 1
ATOM 1425 C CA . GLN A 1 181 ? 2.016 -12.139 4.476 1.00 83.06 181 GLN A CA 1
ATOM 1426 C C . GLN A 1 181 ? 1.697 -13.600 4.846 1.00 83.06 181 GLN A C 1
ATOM 1428 O O . GLN A 1 181 ? 1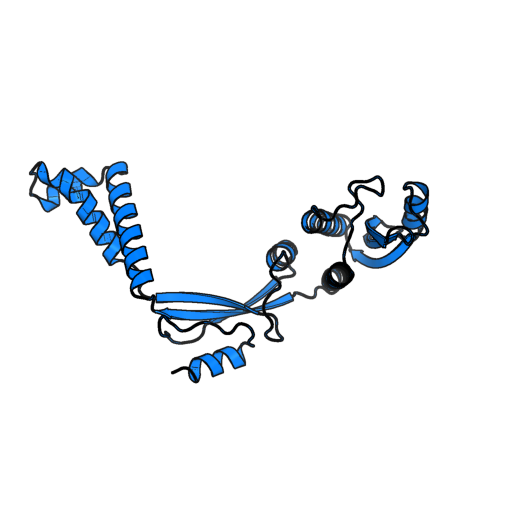.473 -13.929 6.011 1.00 83.06 181 GLN A O 1
ATOM 1433 N N . LEU A 1 182 ? 1.646 -14.497 3.856 1.00 78.31 182 LEU A N 1
ATOM 1434 C CA . LEU A 1 182 ? 1.370 -15.924 4.098 1.00 78.31 182 LEU A CA 1
ATOM 1435 C C . LEU A 1 182 ? 2.404 -16.610 4.999 1.00 78.31 182 LEU A C 1
ATOM 1437 O O . LEU A 1 182 ? 2.069 -17.567 5.690 1.00 78.31 182 LEU A O 1
ATOM 1441 N N . ASP A 1 183 ? 3.647 -16.139 4.971 1.00 78.31 183 ASP A N 1
ATOM 1442 C CA . ASP A 1 183 ? 4.740 -16.610 5.827 1.00 78.31 183 ASP A CA 1
ATOM 1443 C C . ASP A 1 183 ? 4.653 -16.056 7.264 1.00 78.31 183 ASP A C 1
ATOM 1445 O O . ASP A 1 183 ? 5.465 -16.404 8.120 1.00 78.31 183 ASP A O 1
ATOM 1449 N N . GLY A 1 184 ? 3.657 -15.208 7.538 1.00 76.88 184 GLY A N 1
ATOM 1450 C CA . GLY A 1 184 ? 3.408 -14.580 8.826 1.00 76.88 184 GLY A CA 1
ATOM 1451 C C . GLY A 1 184 ? 4.197 -13.296 9.072 1.00 76.88 184 GLY A C 1
ATOM 1452 O O . GLY A 1 184 ? 4.031 -12.691 10.130 1.00 76.88 184 GLY A O 1
ATOM 1453 N N . GLN A 1 185 ? 5.024 -12.837 8.130 1.00 82.81 185 GLN A N 1
ATOM 1454 C CA . GLN A 1 185 ? 5.762 -11.584 8.285 1.00 82.81 185 GLN A CA 1
ATOM 1455 C C . GLN A 1 185 ? 4.838 -10.364 8.142 1.00 82.81 185 GLN A C 1
ATOM 1457 O O . GLN A 1 185 ? 3.852 -10.409 7.391 1.00 82.81 185 GLN A O 1
ATOM 1462 N N . PRO A 1 186 ? 5.130 -9.247 8.833 1.00 78.50 186 PRO A N 1
ATOM 1463 C CA . PRO A 1 186 ? 4.367 -8.020 8.665 1.00 78.50 186 PRO A CA 1
ATOM 1464 C C . PRO A 1 186 ? 4.512 -7.465 7.242 1.00 78.50 186 PRO A C 1
ATOM 1466 O O . PRO A 1 186 ? 5.496 -7.694 6.532 1.00 78.50 186 PRO A O 1
ATOM 1469 N N . LEU A 1 187 ? 3.519 -6.688 6.817 1.00 69.94 187 LEU A N 1
ATOM 1470 C CA . LEU A 1 187 ? 3.613 -5.906 5.587 1.00 69.94 187 LEU A CA 1
ATOM 1471 C C . LEU A 1 187 ? 4.675 -4.806 5.738 1.00 69.94 187 LEU A C 1
ATOM 1473 O O . LEU A 1 187 ? 4.612 -3.993 6.660 1.00 69.94 187 LEU A O 1
ATOM 1477 N N . GLY A 1 188 ? 5.631 -4.749 4.805 1.00 64.25 188 GLY A N 1
ATOM 1478 C CA . GLY A 1 188 ? 6.595 -3.648 4.718 1.00 64.25 188 GLY A CA 1
ATOM 1479 C C . GLY A 1 188 ? 5.896 -2.287 4.565 1.00 64.25 188 GLY A C 1
ATOM 1480 O O . GLY A 1 188 ? 4.914 -2.155 3.833 1.00 64.25 188 GLY A O 1
ATOM 1481 N N . SER A 1 189 ? 6.404 -1.268 5.261 1.00 56.94 189 SER A N 1
ATOM 1482 C CA . SER A 1 189 ? 5.629 -0.085 5.679 1.00 56.94 189 SER A CA 1
ATOM 1483 C C . SER A 1 189 ? 5.330 0.977 4.608 1.00 56.94 189 SER A C 1
ATOM 1485 O O . SER A 1 189 ? 4.432 1.789 4.792 1.00 56.94 189 SER A O 1
ATOM 1487 N N . VAL A 1 190 ? 6.073 1.030 3.504 1.00 50.66 190 VAL A N 1
ATOM 1488 C CA . VAL A 1 190 ? 6.050 2.160 2.548 1.00 50.66 190 VAL A CA 1
ATOM 1489 C C . VAL A 1 190 ? 4.759 2.297 1.707 1.00 50.66 190 VAL A C 1
ATOM 1491 O O . VAL A 1 190 ? 3.978 3.245 1.763 1.00 50.66 190 VAL A O 1
ATOM 1494 N N . ALA A 1 191 ? 4.588 1.341 0.790 1.00 57.34 191 ALA A N 1
ATOM 1495 C CA . ALA A 1 191 ? 3.793 1.582 -0.419 1.00 57.34 191 ALA A CA 1
ATOM 1496 C C . ALA A 1 191 ? 3.173 0.328 -1.058 1.00 57.34 191 ALA A C 1
ATOM 1498 O O . ALA A 1 191 ? 2.552 0.427 -2.111 1.00 57.34 191 ALA A O 1
ATOM 1499 N N . LEU A 1 192 ? 3.294 -0.850 -0.438 1.00 68.12 192 LEU A N 1
ATOM 1500 C CA . LEU A 1 192 ? 2.851 -2.097 -1.071 1.00 68.12 192 LEU A CA 1
ATOM 1501 C C . LEU A 1 192 ? 1.320 -2.203 -1.132 1.00 68.12 192 LEU A C 1
ATOM 1503 O O . LEU A 1 192 ? 0.763 -2.430 -2.199 1.00 68.12 192 LEU A O 1
ATOM 1507 N N . GLU A 1 193 ? 0.607 -1.970 -0.029 1.00 77.44 193 GLU A N 1
ATOM 1508 C CA . GLU A 1 193 ? -0.843 -2.212 0.017 1.00 77.44 193 GLU A CA 1
ATOM 1509 C C . GLU A 1 193 ? -1.630 -1.379 -1.002 1.00 77.44 193 GLU A C 1
ATOM 1511 O O . GLU A 1 193 ? -2.410 -1.914 -1.792 1.00 77.44 193 GLU A O 1
ATOM 1516 N N . ARG A 1 194 ? -1.416 -0.060 -1.014 1.00 75.81 194 ARG A N 1
ATOM 1517 C CA . ARG A 1 194 ? -2.165 0.843 -1.894 1.00 75.81 194 ARG A CA 1
ATOM 1518 C C . ARG A 1 194 ? -1.909 0.538 -3.369 1.00 75.81 194 ARG A C 1
ATOM 1520 O O . ARG A 1 194 ? -2.852 0.540 -4.156 1.00 75.81 194 ARG A O 1
ATOM 1527 N N . GLU A 1 195 ? -0.654 0.293 -3.739 1.00 72.12 195 GLU A N 1
ATOM 1528 C CA . GLU A 1 195 ? -0.260 -0.001 -5.119 1.00 72.12 195 GLU A CA 1
ATOM 1529 C C . GLU A 1 195 ? -0.884 -1.317 -5.586 1.00 72.12 195 GLU A C 1
ATOM 1531 O O . GLU A 1 195 ? -1.589 -1.338 -6.592 1.00 72.12 195 GLU A O 1
ATOM 1536 N N . TYR A 1 196 ? -0.736 -2.391 -4.807 1.00 77.50 196 TYR A N 1
ATOM 1537 C CA . TYR A 1 196 ? -1.298 -3.696 -5.155 1.00 77.50 196 TYR A CA 1
ATOM 1538 C C . TYR A 1 196 ? -2.835 -3.674 -5.215 1.00 77.50 196 TYR A C 1
ATOM 1540 O O . TYR A 1 196 ? -3.410 -4.309 -6.102 1.00 77.50 196 TYR A O 1
ATOM 1548 N N . LYS A 1 197 ? -3.508 -2.896 -4.349 1.00 81.31 197 LYS A N 1
ATOM 1549 C CA . LYS A 1 197 ? -4.969 -2.694 -4.398 1.00 81.31 197 LYS A CA 1
ATOM 1550 C C . LYS A 1 197 ? -5.423 -1.997 -5.676 1.00 81.31 197 LYS A C 1
ATOM 1552 O O . LYS A 1 197 ? -6.340 -2.480 -6.333 1.00 81.31 197 LYS A O 1
ATOM 1557 N N . VAL A 1 198 ? -4.772 -0.896 -6.061 1.00 77.00 198 VAL A N 1
ATOM 1558 C CA . VAL A 1 198 ? -5.096 -0.157 -7.302 1.00 77.00 198 VAL A CA 1
ATOM 1559 C C . VAL A 1 198 ? -4.928 -1.039 -8.544 1.00 77.00 198 VAL A C 1
ATOM 1561 O O . VAL A 1 198 ? -5.575 -0.813 -9.562 1.00 77.00 198 VAL A O 1
ATOM 1564 N N . MET A 1 199 ? -4.070 -2.051 -8.461 1.00 72.06 199 MET A N 1
ATOM 1565 C CA . MET A 1 199 ? -3.670 -2.883 -9.592 1.00 72.06 199 MET A CA 1
ATOM 1566 C C . MET A 1 199 ? -4.405 -4.224 -9.644 1.00 72.06 199 MET A C 1
ATOM 1568 O O . MET A 1 199 ? -4.103 -5.043 -10.507 1.00 72.06 199 MET A O 1
ATOM 1572 N N . GLY A 1 200 ? -5.358 -4.455 -8.733 1.00 75.69 200 GLY A N 1
ATOM 1573 C CA . GLY A 1 200 ? -6.120 -5.703 -8.670 1.00 75.69 200 GLY A CA 1
ATOM 1574 C C . GLY A 1 200 ? -5.273 -6.922 -8.295 1.00 75.69 200 GLY A C 1
ATOM 1575 O O . GLY A 1 200 ? -5.669 -8.047 -8.577 1.00 75.69 200 GLY A O 1
ATOM 1576 N N . LEU A 1 201 ? -4.107 -6.710 -7.679 1.00 78.31 201 LEU A N 1
ATOM 1577 C CA . LEU A 1 201 ? -3.202 -7.773 -7.239 1.00 78.31 201 LEU A CA 1
ATOM 1578 C C . LEU A 1 201 ? -3.310 -8.040 -5.736 1.00 78.31 201 LEU A C 1
ATOM 1580 O O . LEU A 1 201 ? -2.484 -8.760 -5.196 1.00 78.31 201 LEU A O 1
ATOM 1584 N N . TRP A 1 202 ? -4.268 -7.438 -5.038 1.00 83.94 202 TRP A N 1
ATOM 1585 C CA . TRP A 1 202 ? -4.439 -7.605 -3.598 1.00 83.94 202 TRP A CA 1
ATOM 1586 C C . TRP A 1 202 ? -5.511 -8.656 -3.303 1.00 83.94 202 TRP A C 1
ATOM 1588 O O . TRP A 1 202 ? -6.690 -8.408 -3.551 1.00 83.94 202 TRP A O 1
ATOM 1598 N N . ASP A 1 203 ? -5.106 -9.808 -2.763 1.00 83.75 203 ASP A N 1
ATOM 1599 C CA . ASP A 1 203 ? -6.009 -10.865 -2.289 1.00 83.75 203 ASP A CA 1
ATOM 1600 C C . ASP A 1 203 ? -5.955 -10.927 -0.756 1.00 83.75 203 ASP A C 1
ATOM 1602 O O . ASP A 1 203 ? -5.031 -11.488 -0.165 1.00 83.75 203 ASP A O 1
ATOM 1606 N N . GLU A 1 204 ? -6.933 -10.296 -0.105 1.00 86.75 204 GLU A N 1
ATOM 1607 C CA . GLU A 1 204 ? -7.028 -10.220 1.355 1.00 86.75 204 GLU A CA 1
ATOM 1608 C C . GLU A 1 204 ? -8.034 -11.226 1.893 1.00 86.75 204 GLU A C 1
ATOM 1610 O O . GLU A 1 204 ? -9.226 -11.173 1.586 1.00 86.75 204 GLU A O 1
ATOM 1615 N N . ARG A 1 205 ? -7.566 -12.088 2.794 1.00 85.06 205 ARG A N 1
ATOM 1616 C CA . ARG A 1 205 ? -8.415 -12.971 3.588 1.00 85.06 205 ARG A CA 1
ATOM 1617 C C . ARG A 1 205 ? -8.473 -12.460 5.013 1.00 85.06 205 ARG A C 1
ATOM 1619 O O . ARG A 1 205 ? -7.452 -12.360 5.690 1.00 85.06 205 ARG A O 1
ATOM 1626 N N . THR A 1 206 ? -9.678 -12.136 5.466 1.00 86.75 206 THR A N 1
ATOM 1627 C CA . THR A 1 206 ? -9.900 -11.690 6.841 1.00 86.75 206 THR A CA 1
ATOM 1628 C C . THR A 1 206 ? -10.197 -12.885 7.737 1.00 86.75 206 THR A C 1
ATOM 1630 O O . THR A 1 206 ? -11.135 -13.635 7.481 1.00 86.75 206 THR A O 1
ATOM 1633 N N . TYR A 1 207 ? -9.427 -13.020 8.812 1.00 83.94 207 TYR A N 1
ATOM 1634 C CA . TYR A 1 207 ? -9.624 -14.011 9.862 1.00 83.94 207 TYR A CA 1
ATOM 1635 C C . TYR A 1 207 ? -9.969 -13.292 11.159 1.00 83.94 207 TYR A C 1
ATOM 1637 O O . TYR A 1 207 ? -9.147 -12.571 11.724 1.00 83.94 207 TYR A O 1
ATOM 1645 N N . ALA A 1 208 ? -11.205 -13.464 11.618 1.00 85.25 208 ALA A N 1
ATOM 1646 C CA . ALA A 1 208 ? -11.670 -12.895 12.874 1.00 85.25 208 ALA A CA 1
ATOM 1647 C C . ALA A 1 208 ? -11.519 -13.925 13.999 1.00 85.25 208 ALA A C 1
ATOM 1649 O O . ALA A 1 208 ? -12.134 -14.988 13.958 1.00 85.25 208 ALA A O 1
ATOM 1650 N N . LEU A 1 209 ? -10.721 -13.591 15.009 1.00 86.31 209 LEU A N 1
ATOM 1651 C CA . LEU A 1 209 ? -10.521 -14.418 16.194 1.00 86.31 209 LEU A CA 1
ATOM 1652 C C . LEU A 1 209 ? -11.757 -14.332 17.101 1.00 86.31 209 LEU A C 1
ATOM 1654 O O . LEU A 1 209 ? -12.280 -13.245 17.378 1.00 86.31 209 LEU A O 1
ATOM 1658 N N . SER A 1 210 ? -12.241 -15.485 17.559 1.00 80.88 210 SER A N 1
ATOM 1659 C CA . SER A 1 210 ? -13.446 -15.583 18.383 1.00 80.88 210 SER A CA 1
ATOM 1660 C C . SER A 1 210 ? -13.144 -15.303 19.855 1.00 80.88 210 SER A C 1
ATOM 1662 O O . SER A 1 210 ? -12.488 -16.098 20.524 1.00 80.88 210 SER A O 1
ATOM 1664 N N . GLY A 1 211 ? -13.673 -14.201 20.383 1.00 82.69 211 GLY A N 1
ATOM 1665 C CA . GLY A 1 211 ? -13.569 -13.844 21.799 1.00 82.69 211 GLY A CA 1
ATOM 1666 C C . GLY A 1 211 ? -13.219 -12.375 21.999 1.00 82.69 211 GLY A C 1
ATOM 1667 O O . GLY A 1 211 ? -13.084 -11.628 21.032 1.00 82.69 211 GLY A O 1
ATOM 1668 N N . VAL A 1 212 ? -13.089 -11.961 23.258 1.00 81.31 212 VAL A N 1
ATOM 1669 C CA . VAL A 1 212 ? -12.647 -10.614 23.641 1.00 81.31 212 VAL A CA 1
ATOM 1670 C C . VAL A 1 212 ? -11.468 -10.753 24.600 1.00 81.31 212 VAL A C 1
ATOM 1672 O O . VAL A 1 212 ? -11.543 -11.524 25.553 1.00 81.31 212 VAL A O 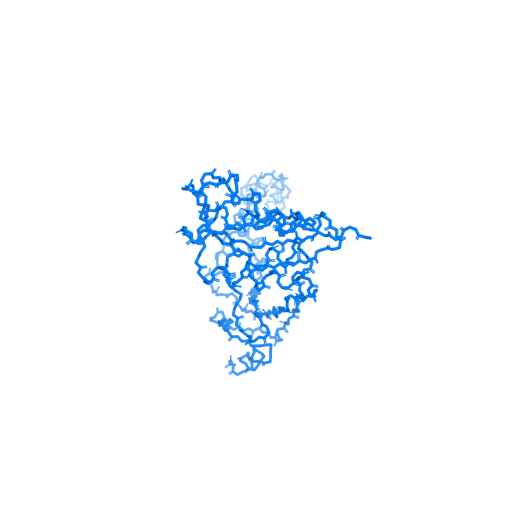1
ATOM 1675 N N . LYS A 1 213 ? -10.370 -10.045 24.326 1.00 87.19 213 LYS A N 1
ATOM 1676 C CA . LYS A 1 213 ? -9.163 -10.027 25.168 1.00 87.19 213 LYS A CA 1
ATOM 1677 C C . LYS A 1 213 ? -9.083 -8.797 26.060 1.00 87.19 213 LYS A C 1
ATOM 1679 O O . LYS A 1 213 ? -9.780 -7.811 25.830 1.00 87.19 213 LYS A O 1
ATOM 1684 N N . SER A 1 214 ? -8.199 -8.861 27.054 1.00 82.50 214 SER A N 1
ATOM 1685 C CA . SER A 1 214 ? -7.890 -7.732 27.929 1.00 82.50 214 SER A CA 1
ATOM 1686 C C . SER A 1 214 ? -7.326 -6.544 27.144 1.00 82.50 214 SER A C 1
ATOM 1688 O O . SER A 1 214 ? -6.826 -6.672 26.023 1.00 82.50 214 SER A O 1
ATOM 1690 N N . SER A 1 215 ? -7.376 -5.366 27.758 1.00 81.38 215 SER A N 1
ATOM 1691 C CA . SER A 1 215 ? -6.939 -4.117 27.130 1.00 81.38 215 SER A CA 1
ATOM 1692 C C . SER A 1 215 ? -5.435 -4.006 26.873 1.00 81.38 215 SER A C 1
ATOM 1694 O O . SER A 1 215 ? -5.018 -3.196 26.040 1.00 81.38 215 SER A O 1
ATOM 1696 N N . THR A 1 216 ? -4.628 -4.824 27.552 1.00 81.38 216 THR A N 1
ATOM 1697 C CA . THR A 1 216 ? -3.168 -4.895 27.400 1.00 81.38 216 THR A CA 1
ATOM 1698 C C . THR A 1 216 ? -2.727 -5.860 26.303 1.00 81.38 216 THR A C 1
ATOM 1700 O O . THR A 1 216 ? -1.566 -5.821 25.892 1.00 81.38 216 THR A O 1
ATOM 1703 N N . TRP A 1 217 ? -3.632 -6.708 25.812 1.00 83.19 217 TRP A N 1
ATOM 1704 C CA . TRP A 1 217 ? -3.318 -7.693 24.788 1.00 83.19 217 TRP A CA 1
ATOM 1705 C C . TRP A 1 217 ? -3.087 -7.025 23.426 1.00 83.19 217 TRP A C 1
ATOM 1707 O O . TRP A 1 217 ? -3.823 -6.123 23.016 1.00 83.19 217 TRP A O 1
ATOM 1717 N N . LYS A 1 218 ? -2.060 -7.489 22.712 1.00 85.25 218 LYS A N 1
ATOM 1718 C CA . LYS A 1 218 ? -1.675 -7.008 21.382 1.00 85.25 218 LYS A CA 1
ATOM 1719 C C . LYS A 1 218 ? -1.578 -8.178 20.413 1.00 85.25 218 LYS A C 1
ATOM 1721 O O . LYS A 1 218 ? -1.261 -9.297 20.811 1.00 85.25 218 LYS A O 1
ATOM 1726 N N . LEU A 1 219 ? -1.825 -7.889 19.138 1.00 84.88 219 LEU A N 1
ATOM 1727 C CA . LEU A 1 219 ? -1.524 -8.832 18.068 1.00 84.88 219 LEU A CA 1
ATOM 1728 C C . LEU A 1 219 ? 0.003 -9.021 17.960 1.00 84.88 219 LEU A C 1
ATOM 1730 O O . LEU A 1 219 ? 0.736 -8.049 18.161 1.00 84.88 219 LEU A O 1
ATOM 1734 N N . PRO A 1 220 ? 0.490 -10.239 17.663 1.00 84.25 220 PRO A N 1
ATOM 1735 C CA . PRO A 1 220 ? 1.913 -10.484 17.441 1.00 84.25 220 PRO A CA 1
ATOM 1736 C C . PRO A 1 220 ? 2.472 -9.665 16.274 1.00 84.25 220 PRO A C 1
ATOM 1738 O O . PRO A 1 220 ? 1.770 -9.404 15.297 1.00 84.25 220 PRO A O 1
ATOM 1741 N N . GLU A 1 221 ? 3.757 -9.319 16.326 1.00 82.81 221 GLU A N 1
ATOM 1742 C CA . GLU A 1 221 ? 4.419 -8.591 15.232 1.00 82.81 221 GLU A CA 1
ATOM 1743 C C . GLU A 1 221 ? 4.560 -9.441 13.960 1.00 82.81 221 GLU A C 1
ATOM 1745 O O . GLU A 1 221 ? 4.413 -8.915 12.857 1.00 82.81 221 GLU A O 1
ATOM 1750 N N . ALA A 1 222 ? 4.744 -10.755 14.119 1.00 82.94 222 ALA A N 1
ATOM 1751 C CA . ALA A 1 222 ? 4.749 -11.743 13.046 1.00 82.94 222 ALA A CA 1
ATOM 1752 C C . ALA A 1 222 ? 3.958 -12.988 13.477 1.00 82.94 222 ALA A C 1
ATOM 1754 O O . ALA A 1 222 ? 4.177 -13.517 14.570 1.00 82.94 222 ALA A O 1
ATOM 1755 N N . THR A 1 223 ? 3.010 -13.440 12.653 1.00 80.94 223 THR A N 1
ATOM 1756 C CA . THR A 1 223 ? 2.200 -14.638 12.915 1.00 80.94 223 THR A CA 1
ATOM 1757 C C . THR A 1 223 ? 1.435 -15.101 11.670 1.00 80.94 223 THR A C 1
ATOM 1759 O O . THR A 1 223 ? 0.995 -14.279 10.866 1.00 80.94 223 THR A O 1
ATOM 1762 N N . THR A 1 224 ? 1.239 -16.414 11.509 1.00 84.50 224 THR A N 1
ATOM 1763 C CA . THR A 1 224 ? 0.281 -16.970 10.530 1.00 84.50 224 THR A CA 1
ATOM 1764 C C . THR A 1 224 ? -1.142 -16.998 11.099 1.00 84.50 224 THR A C 1
ATOM 1766 O O . THR A 1 224 ? -1.340 -16.795 12.296 1.00 84.50 224 THR A O 1
ATOM 1769 N N . ALA A 1 225 ? -2.160 -17.291 10.279 1.00 77.69 225 ALA A N 1
ATOM 1770 C CA . ALA A 1 225 ? -3.544 -17.401 10.763 1.00 77.69 225 ALA A CA 1
ATOM 1771 C C . ALA A 1 225 ? -3.700 -18.458 11.877 1.00 77.69 225 ALA A C 1
ATOM 1773 O O . ALA A 1 225 ? -4.346 -18.211 12.896 1.00 77.69 225 ALA A O 1
ATOM 1774 N N . GLU A 1 226 ? -3.072 -19.624 11.713 1.00 82.75 226 GLU A N 1
ATOM 1775 C CA . GLU A 1 226 ? -3.136 -20.733 12.668 1.00 82.75 226 GLU A CA 1
ATOM 1776 C C . GLU A 1 226 ? -2.376 -20.408 13.956 1.00 82.75 226 GLU A C 1
ATOM 1778 O O . GLU A 1 226 ? -2.837 -20.714 15.058 1.00 82.75 226 GLU A O 1
ATOM 1783 N N . GLN A 1 227 ? -1.212 -19.769 13.831 1.00 84.50 227 GLN A N 1
ATOM 1784 C CA . GLN A 1 227 ? -0.423 -19.332 14.978 1.00 84.50 227 GLN A CA 1
ATOM 1785 C C . GLN A 1 227 ? -1.127 -18.213 15.748 1.00 84.50 227 GLN A C 1
ATOM 1787 O O . GLN A 1 227 ? -1.102 -18.232 16.977 1.00 84.50 227 GLN A O 1
ATOM 1792 N N . ALA A 1 228 ? -1.809 -17.297 15.057 1.00 80.75 228 ALA A N 1
ATOM 1793 C CA . ALA A 1 228 ? -2.575 -16.228 15.681 1.00 80.75 228 ALA A CA 1
ATOM 1794 C C . ALA A 1 228 ? -3.716 -16.786 16.538 1.00 80.75 228 ALA A C 1
ATOM 1796 O O . ALA A 1 228 ? -3.904 -16.333 17.666 1.00 80.75 228 ALA A O 1
ATOM 1797 N N . GLN A 1 229 ? -4.433 -17.803 16.043 1.00 82.88 229 GLN A N 1
ATOM 1798 C CA . GLN A 1 229 ? -5.473 -18.493 16.810 1.00 82.88 229 GLN A CA 1
ATOM 1799 C C . GLN A 1 229 ? -4.890 -19.189 18.047 1.00 82.88 229 GLN A C 1
ATOM 1801 O O . GLN A 1 229 ? -5.386 -18.985 19.153 1.00 82.88 229 GLN A O 1
ATOM 1806 N N . ARG A 1 230 ? -3.795 -19.946 17.893 1.00 84.44 230 ARG A N 1
ATOM 1807 C CA . ARG A 1 230 ? -3.131 -20.621 19.024 1.00 84.44 230 ARG A CA 1
ATOM 1808 C C . ARG A 1 230 ? -2.623 -19.633 20.069 1.00 84.44 230 ARG A C 1
ATOM 1810 O O . ARG A 1 230 ? -2.838 -19.844 21.256 1.00 84.44 230 ARG A O 1
ATOM 1817 N N . PHE A 1 231 ? -1.997 -18.542 19.631 1.00 83.19 231 PHE A N 1
ATOM 1818 C CA . PHE A 1 231 ? -1.526 -17.473 20.508 1.00 83.19 231 PHE A CA 1
ATOM 1819 C C . PHE A 1 231 ? -2.690 -16.807 21.248 1.00 83.19 231 PHE A C 1
ATOM 1821 O O . PHE A 1 231 ? -2.609 -16.516 22.444 1.00 83.19 231 PHE A O 1
ATOM 1828 N N . PHE A 1 232 ? -3.806 -16.587 20.555 1.00 81.69 232 PHE A N 1
ATOM 1829 C CA . PHE A 1 232 ? -5.013 -16.042 21.157 1.00 81.69 232 PHE A CA 1
ATOM 1830 C C . PHE A 1 232 ? -5.594 -16.982 22.221 1.00 81.69 232 PHE A C 1
ATOM 1832 O O . PHE A 1 232 ? -5.976 -16.526 23.298 1.00 81.69 232 PHE A O 1
ATOM 1839 N N . GLU A 1 233 ? -5.623 -18.288 21.970 1.00 83.06 233 GLU A N 1
ATOM 1840 C CA . GLU A 1 233 ? -6.121 -19.293 22.915 1.00 83.06 233 GLU A CA 1
ATOM 1841 C C . GLU A 1 233 ? -5.197 -19.494 24.122 1.00 83.06 233 GLU A C 1
ATOM 1843 O O . GLU A 1 233 ? -5.693 -19.598 25.244 1.00 83.06 233 GLU A O 1
ATOM 1848 N N . SER A 1 234 ? -3.876 -19.484 23.920 1.00 81.06 234 SER A N 1
ATOM 1849 C CA . SER A 1 234 ? -2.883 -19.681 24.985 1.00 81.06 234 SER A CA 1
ATOM 1850 C C . SER A 1 234 ? -2.764 -18.489 25.933 1.00 81.06 234 SER A C 1
ATOM 1852 O O . SER A 1 234 ? -2.381 -18.654 27.084 1.00 81.06 234 SER A O 1
ATOM 1854 N N . SER A 1 235 ? -3.095 -17.284 25.466 1.00 67.69 235 SER A N 1
ATOM 1855 C CA . SER A 1 235 ? -2.990 -16.040 26.244 1.00 67.69 235 SER A CA 1
ATOM 1856 C C . SER A 1 235 ? -4.215 -15.792 27.143 1.00 67.69 235 SER A C 1
ATOM 1858 O O . SER A 1 235 ? -4.722 -14.667 27.169 1.00 67.69 235 SER A O 1
ATOM 1860 N N . ARG A 1 236 ? -4.813 -16.840 27.726 1.00 57.88 236 ARG A N 1
ATOM 1861 C CA . ARG A 1 236 ? -6.006 -16.719 28.587 1.00 57.88 236 ARG A CA 1
ATOM 1862 C C . ARG A 1 236 ? -5.685 -16.057 29.918 1.00 57.88 236 ARG A C 1
ATOM 1864 O O . ARG A 1 236 ? -4.662 -16.431 30.524 1.00 57.88 236 ARG A O 1
#

Secondary structure (DSSP, 8-state):
---EEEEEEEETTT--EEEEEES-HHHHHHHHHHHSS-SSEEEEEEEEESSHHHHHHHHHHHHHHTGGGB-TTTTSTTEE---HHHHHHHHHHHHHHHTT-PEEEEEEEEEEEPPHHHHHHHHHHHHHHHHHHHHHHT-HHHHHHHHHTT-THHHHHHHHHHHHHHHHT--SEEEEEEEEETTSPBPPTTTHHHHHHHTT-EEEEEEEEEEEE-TT----SS--HHHHHHHHHH--